Protein AF-A0A8J3IPJ1-F1 (afdb_monomer_lite)

Radius of gyration: 24.59 Å; chains: 1; bounding box: 54×52×78 Å

Sequence (321 aa):
MSQHTNLPPDDLSFGEPDEVTASQSETYLASPYPVWLLTPFGRIIAANLLAQWFWEVRELSDLFGFTAFDIFSKNRSRIPKEKNNEFFRKKIPVFKRLSPDNKRLSTLFLEYVENDPILRKIYDEAKYIPDETWESKRVWKYPLLIKPPVGTKSDELLKLQVTVYRLTPNNEFLGVYKPDPSSLITRSLMAQKYQQAMTIADMIEYVQYERREDRGGEGIVQKEGGIQLTEPEATRKVYAALENRTYSWRTLPSISRESEIAPEEVSTIIDNLGERGLIVEANRRNRETKEMVTVYKTKERYEKEEPKLNRFLSALANVIK

Organism: NCBI:txid2778369

Foldseek 3Di:
DDDDPPDDPDDPPDDPDDAQAPVNLVVLQPDLAWKFKFALLQFTFKTFPNVCQQLVPPDRLVSGPAGVLVSCLVQVVFFPCVVFVVVLLVVLLVCVQNCVVPVPNCPSNVVVQCVDPVSVVSNVPRDHQDPVNLVSDFKDWDWTWTQGGPPDPDRGTFIWIWMWGQHPPRRMIMIHTHGDPPDPPNVVVSNVVSVVLVVCCVVPPRMDGNPDPDDDDDDDDDDDDDDDDDLVRLLVLLQVQLVPPVDLWAALVSSCVRSVHDSVSSVVSQVVCVVVVQKKWFFDQDPVVRDTGIIIHTPVSCVVPPDPVVVVVCVVVVRID

Secondary structure (DSSP, 8-state):
------PPS-------PPPPBHHHHHHHHTSSS-EEEE-TTSBEEEEEHHHHHHTT-SSGGGGTTSBHHHHHHHTGGGS-GGG-HHHHHHHHHHHHHHSTT-TTS-HHHHHHHHTSHHHHHHHHH-----HHHHHH--EEEEEEEEPPPTT-S--SPEEEEEEEEE-BTT--EEEEEEEPTT-HHHHHHHHHHHHHHHHHHTTS-SEEE----------PPP-SSS----HHHHHHHHHHHHH-TT-SSB-HHHHHHHHT--HHHHHHHHHHHHHTT-EEEEEEE-TTT--EEEEEEEHHHHHHHS-HHHHHHHHHTT-B-

pLDDT: mean 77.78, std 18.56, range [27.72, 98.0]

Structure (mmCIF, N/CA/C/O backbone):
data_AF-A0A8J3IPJ1-F1
#
_entry.id   AF-A0A8J3IPJ1-F1
#
loop_
_atom_site.group_PDB
_atom_site.id
_atom_site.type_symbol
_atom_site.label_atom_id
_atom_site.label_alt_id
_atom_site.label_comp_id
_atom_site.label_asym_id
_atom_site.label_entity_id
_atom_site.label_seq_id
_atom_site.pdbx_PDB_ins_code
_atom_site.Cartn_x
_atom_site.Cartn_y
_atom_site.Cartn_z
_atom_site.occupancy
_atom_site.B_iso_or_equiv
_atom_site.auth_seq_id
_atom_site.auth_comp_id
_atom_site.auth_asym_id
_atom_site.auth_atom_id
_atom_site.pdbx_PDB_model_num
ATOM 1 N N . MET A 1 1 ? -17.403 16.424 -39.448 1.00 34.84 1 MET A N 1
ATOM 2 C CA . MET A 1 1 ? -15.960 16.742 -39.398 1.00 34.84 1 MET A CA 1
ATOM 3 C C . MET A 1 1 ? -15.495 16.529 -37.969 1.00 34.84 1 MET A C 1
ATOM 5 O O . MET A 1 1 ? -15.660 17.412 -37.141 1.00 34.84 1 MET A O 1
ATOM 9 N N . SER A 1 2 ? -15.031 15.319 -37.663 1.00 30.53 2 SER A N 1
ATOM 10 C CA . SER A 1 2 ? -14.594 14.928 -36.321 1.00 30.53 2 SER A CA 1
ATOM 11 C C . SER A 1 2 ? -13.086 15.112 -36.237 1.00 30.53 2 SER A C 1
ATOM 13 O O . SER A 1 2 ? -12.341 14.423 -36.931 1.00 30.53 2 SER A O 1
ATOM 15 N N . GLN A 1 3 ? -12.635 16.077 -35.438 1.00 27.95 3 GLN A N 1
ATOM 16 C CA . GLN A 1 3 ? -11.215 16.263 -35.169 1.00 27.95 3 GLN A CA 1
ATOM 17 C C . GLN A 1 3 ? -10.765 15.202 -34.163 1.00 27.95 3 GLN A C 1
ATOM 19 O O . GLN A 1 3 ? -11.070 15.271 -32.976 1.00 27.95 3 GLN A O 1
ATOM 24 N N . HIS A 1 4 ? -10.058 14.193 -34.670 1.00 28.78 4 HIS A N 1
ATOM 25 C CA . HIS A 1 4 ? -9.250 13.293 -33.863 1.00 28.78 4 HIS A CA 1
ATOM 26 C C . HIS A 1 4 ? -8.073 14.085 -33.287 1.00 28.78 4 HIS A C 1
ATOM 28 O O . HIS A 1 4 ? -7.136 14.432 -34.004 1.00 28.78 4 HIS A O 1
ATOM 34 N N . THR A 1 5 ? -8.105 14.377 -31.989 1.00 29.73 5 THR A N 1
ATOM 35 C CA . THR A 1 5 ? -6.913 14.805 -31.255 1.00 29.73 5 THR A CA 1
ATOM 36 C C . THR A 1 5 ? -5.987 13.603 -31.092 1.00 29.73 5 THR A C 1
ATOM 38 O O . THR A 1 5 ? -6.143 12.799 -30.172 1.00 29.73 5 THR A O 1
ATOM 41 N N . ASN A 1 6 ? -5.036 13.476 -32.018 1.00 31.17 6 ASN A N 1
ATOM 42 C CA . ASN A 1 6 ? -3.831 12.674 -31.845 1.00 31.17 6 ASN A CA 1
ATOM 43 C C . ASN A 1 6 ? -3.001 13.306 -30.721 1.00 31.17 6 ASN A C 1
ATOM 45 O O . ASN A 1 6 ? -2.259 14.257 -30.952 1.00 31.17 6 ASN A O 1
ATOM 49 N N . LEU A 1 7 ? -3.159 12.806 -29.497 1.00 30.34 7 LEU A N 1
ATOM 50 C CA . LEU A 1 7 ? -2.178 13.044 -28.445 1.00 30.34 7 LEU A CA 1
ATOM 51 C C . LEU A 1 7 ? -0.956 12.160 -28.743 1.00 30.34 7 LEU A C 1
ATOM 53 O O . LEU A 1 7 ? -1.139 10.953 -28.938 1.00 30.34 7 LEU A O 1
ATOM 57 N N . PRO A 1 8 ? 0.262 12.720 -28.810 1.00 33.34 8 PRO A N 1
ATOM 58 C CA . PRO A 1 8 ? 1.463 11.917 -28.987 1.00 33.34 8 PRO A CA 1
ATOM 59 C C . PRO A 1 8 ? 1.666 11.000 -27.764 1.00 33.34 8 PRO A C 1
ATOM 61 O O . PRO A 1 8 ? 1.351 11.401 -26.638 1.00 33.34 8 PRO A O 1
ATOM 64 N N . PRO A 1 9 ? 2.161 9.762 -27.950 1.00 46.03 9 PRO A N 1
ATOM 65 C CA . PRO A 1 9 ? 2.805 9.043 -26.864 1.00 46.03 9 PRO A CA 1
ATOM 66 C C . PRO A 1 9 ? 4.136 9.745 -26.568 1.00 46.03 9 PRO A C 1
ATOM 68 O O . PRO A 1 9 ? 4.703 10.376 -27.451 1.00 46.03 9 PRO A O 1
ATOM 71 N N . ASP A 1 10 ? 4.636 9.589 -25.351 1.00 50.62 10 ASP A N 1
ATOM 72 C CA . ASP A 1 10 ? 5.948 10.078 -24.915 1.00 50.62 10 ASP A CA 1
ATOM 73 C C . ASP A 1 10 ? 5.980 11.557 -24.511 1.00 50.62 10 ASP A C 1
ATOM 75 O O . ASP A 1 10 ? 6.384 12.435 -25.260 1.00 50.62 10 ASP A O 1
ATOM 79 N N . ASP A 1 11 ? 5.639 11.801 -23.244 1.00 39.25 11 ASP A N 1
ATOM 80 C CA . ASP A 1 11 ? 6.579 12.532 -22.396 1.00 39.25 11 ASP A CA 1
ATOM 81 C C . ASP A 1 11 ? 6.385 12.123 -20.928 1.00 39.25 11 ASP A C 1
ATOM 83 O O . ASP A 1 11 ? 5.519 12.605 -20.196 1.00 39.25 11 ASP A O 1
ATOM 87 N N . LEU A 1 12 ? 7.155 11.128 -20.496 1.00 40.06 12 LEU A N 1
ATOM 88 C CA . LEU A 1 12 ? 7.278 10.753 -19.092 1.00 40.06 12 LEU A CA 1
ATOM 89 C C . LEU A 1 12 ? 8.284 11.703 -18.431 1.00 40.06 12 LEU A C 1
ATOM 91 O O . LEU A 1 12 ? 9.286 11.215 -17.945 1.00 40.06 12 LEU A O 1
ATOM 95 N N . SER A 1 13 ? 8.050 13.021 -18.430 1.00 35.41 13 SER A N 1
ATOM 96 C CA . SER A 1 13 ? 9.024 14.032 -17.975 1.00 35.41 13 SER A CA 1
ATOM 97 C C . SER A 1 13 ? 9.821 13.568 -16.742 1.00 35.41 13 SER A C 1
ATOM 99 O O . SER A 1 13 ? 9.269 13.405 -15.643 1.00 35.41 13 SER A O 1
ATOM 101 N N . PHE A 1 14 ? 11.105 13.292 -16.968 1.00 44.12 14 PHE A N 1
ATOM 102 C CA . PHE A 1 14 ? 12.013 12.606 -16.057 1.00 44.12 14 PHE A CA 1
ATOM 103 C C . PHE A 1 14 ? 12.856 13.642 -15.309 1.00 44.12 14 PHE A C 1
ATOM 105 O O . PHE A 1 14 ? 13.784 14.214 -15.870 1.00 44.12 14 PHE A O 1
ATOM 112 N N . GLY A 1 15 ? 12.534 13.895 -14.042 1.00 37.28 15 GLY A N 1
ATOM 113 C CA . GLY A 1 15 ? 13.535 14.404 -13.103 1.00 37.28 15 GLY A CA 1
ATOM 114 C C . GLY A 1 15 ? 14.249 13.205 -12.495 1.00 37.28 15 GLY A C 1
ATOM 115 O O . GLY A 1 15 ? 13.556 12.256 -12.119 1.00 37.28 15 GLY A O 1
ATOM 116 N N . GLU A 1 16 ? 15.582 13.227 -12.417 1.00 41.16 16 GLU A N 1
ATOM 117 C CA . GLU A 1 16 ? 16.335 12.265 -11.605 1.00 41.16 16 GLU A CA 1
ATOM 118 C C . GLU A 1 16 ? 15.802 12.351 -10.169 1.00 41.16 16 GLU A C 1
ATOM 120 O O . GLU A 1 16 ? 15.888 13.408 -9.542 1.00 41.16 16 GLU A O 1
ATOM 125 N N . PRO A 1 17 ? 15.127 11.309 -9.668 1.00 51.16 17 PRO A N 1
ATOM 126 C CA . PRO A 1 17 ? 14.617 11.326 -8.315 1.00 51.16 17 PRO A CA 1
ATOM 127 C C . PRO A 1 17 ? 15.733 10.922 -7.355 1.00 51.16 17 PRO A C 1
ATOM 129 O O . PRO A 1 17 ? 16.488 9.997 -7.652 1.00 51.16 17 PRO A O 1
ATOM 132 N N . ASP A 1 18 ? 15.771 11.567 -6.190 1.00 56.91 18 ASP A N 1
ATOM 133 C CA . ASP A 1 18 ? 16.583 11.128 -5.056 1.00 56.91 18 ASP A CA 1
ATOM 134 C C . ASP A 1 18 ? 16.404 9.614 -4.852 1.00 56.91 18 ASP A C 1
ATOM 136 O O . ASP A 1 18 ? 15.270 9.115 -4.794 1.00 56.91 18 ASP A O 1
ATOM 140 N N . GLU A 1 19 ? 17.511 8.873 -4.790 1.00 67.06 19 GLU A N 1
ATOM 141 C CA . GLU A 1 19 ? 17.478 7.448 -4.478 1.00 67.06 19 GLU A CA 1
ATOM 142 C C . GLU A 1 19 ? 16.810 7.259 -3.115 1.00 67.06 19 GLU A C 1
ATOM 144 O O . GLU A 1 19 ? 17.296 7.765 -2.105 1.00 67.06 19 GLU A O 1
ATOM 149 N N . VAL A 1 20 ? 15.675 6.550 -3.090 1.00 70.38 20 VAL A N 1
ATOM 150 C CA . VAL A 1 20 ? 14.994 6.229 -1.835 1.00 70.38 20 VAL A CA 1
ATOM 151 C C . VAL A 1 20 ? 15.562 4.927 -1.282 1.00 70.38 20 VAL A C 1
ATOM 153 O O . VAL A 1 20 ? 15.423 3.869 -1.899 1.00 70.38 20 VAL A O 1
ATOM 156 N N . THR A 1 21 ? 16.195 5.010 -0.118 1.00 74.69 21 THR A N 1
ATOM 157 C CA . THR A 1 21 ? 16.771 3.871 0.604 1.00 74.69 21 THR A CA 1
ATOM 158 C C . THR A 1 21 ? 15.727 3.166 1.476 1.00 74.69 21 THR A C 1
ATOM 160 O O . THR A 1 21 ? 14.640 3.689 1.744 1.00 74.69 21 THR A O 1
ATOM 163 N N . ALA A 1 22 ? 16.075 1.983 1.990 1.00 66.06 22 ALA A N 1
ATOM 164 C CA . ALA A 1 22 ? 15.253 1.269 2.968 1.00 66.06 22 ALA A CA 1
ATOM 165 C C . ALA A 1 22 ? 14.940 2.118 4.220 1.00 66.06 22 ALA A C 1
ATOM 167 O O . ALA A 1 22 ? 13.789 2.162 4.649 1.00 66.06 22 ALA A O 1
ATOM 168 N N . SER A 1 23 ? 15.903 2.880 4.753 1.00 67.31 23 SER A N 1
ATOM 169 C CA . SER A 1 23 ? 15.671 3.744 5.925 1.00 67.31 23 SER A CA 1
ATOM 170 C C . SER A 1 23 ? 14.715 4.906 5.634 1.00 67.31 23 SER A C 1
ATOM 172 O O . SER A 1 23 ? 13.910 5.299 6.478 1.00 67.31 23 SER A O 1
ATOM 174 N N . GLN A 1 24 ? 14.730 5.439 4.411 1.00 75.69 24 GLN A N 1
ATOM 175 C CA . GLN A 1 24 ? 13.750 6.444 3.999 1.00 75.69 24 GLN A CA 1
ATOM 176 C C . GLN A 1 24 ? 12.352 5.835 3.826 1.00 75.69 24 GLN A C 1
ATOM 178 O O . GLN A 1 24 ? 11.358 6.524 4.062 1.00 75.69 24 GLN A O 1
ATOM 183 N N . SER A 1 25 ? 12.248 4.548 3.475 1.00 80.12 25 SER A N 1
ATOM 184 C CA . SER A 1 25 ? 10.959 3.858 3.351 1.00 80.12 25 SER A CA 1
ATOM 185 C C . SER A 1 25 ? 10.180 3.814 4.672 1.00 80.12 25 SER A C 1
ATOM 187 O O . SER A 1 25 ? 8.973 4.056 4.662 1.00 80.12 25 SER A O 1
ATOM 189 N N . GLU A 1 26 ? 10.861 3.647 5.811 1.00 78.75 26 GLU A N 1
ATOM 190 C CA . GLU A 1 26 ? 10.249 3.695 7.149 1.00 78.75 26 GLU A CA 1
ATOM 191 C C . GLU A 1 26 ? 9.638 5.071 7.442 1.00 78.75 26 GLU A C 1
ATOM 193 O O . GLU A 1 26 ? 8.509 5.181 7.923 1.00 78.75 26 GLU A O 1
ATOM 198 N N . THR A 1 27 ? 10.346 6.137 7.056 1.00 83.75 27 THR A N 1
ATOM 199 C CA . THR A 1 27 ? 9.854 7.518 7.194 1.00 83.75 27 THR A CA 1
ATOM 200 C C . THR A 1 27 ? 8.580 7.736 6.371 1.00 83.75 27 THR A C 1
ATOM 202 O O . THR A 1 27 ? 7.617 8.356 6.831 1.00 83.75 27 THR A O 1
ATOM 205 N N . TYR A 1 28 ? 8.532 7.194 5.151 1.00 87.31 28 TYR A N 1
ATOM 206 C CA . TYR A 1 28 ? 7.322 7.243 4.334 1.00 87.31 28 TYR A CA 1
ATOM 207 C C . TYR A 1 28 ? 6.193 6.397 4.928 1.00 87.31 28 TYR A C 1
ATOM 209 O O . TYR A 1 28 ? 5.053 6.855 4.940 1.00 87.31 28 TYR A O 1
ATOM 217 N N . LEU A 1 29 ? 6.473 5.203 5.451 1.00 85.94 29 LEU A N 1
ATOM 218 C CA . LEU A 1 29 ? 5.460 4.352 6.081 1.00 85.94 29 LEU A CA 1
ATOM 219 C C . LEU A 1 29 ? 4.796 5.050 7.282 1.00 85.94 29 LEU A C 1
ATOM 221 O O . LEU A 1 29 ? 3.578 4.964 7.438 1.00 85.94 29 LEU A O 1
ATOM 225 N N . ALA A 1 30 ? 5.550 5.841 8.047 1.00 87.00 30 ALA A N 1
ATOM 226 C CA . ALA A 1 30 ? 5.033 6.654 9.152 1.00 87.00 30 ALA A CA 1
ATOM 227 C C . ALA A 1 30 ? 4.253 7.918 8.717 1.00 87.00 30 ALA A C 1
ATOM 229 O O . ALA A 1 30 ? 3.757 8.668 9.556 1.00 87.00 30 ALA A O 1
ATOM 230 N N . SER A 1 31 ? 4.128 8.191 7.416 1.00 90.50 31 SER A N 1
ATOM 231 C CA . SER A 1 31 ? 3.497 9.418 6.918 1.00 90.50 31 SER A CA 1
ATOM 232 C C . SER A 1 31 ? 1.967 9.446 7.094 1.00 90.50 31 SER A C 1
ATOM 234 O O . SER A 1 31 ? 1.321 8.394 7.118 1.00 90.50 31 SER A O 1
ATOM 236 N N . PRO A 1 32 ? 1.341 10.645 7.121 1.00 93.38 32 PRO A N 1
ATOM 237 C CA . PRO A 1 32 ? -0.101 10.822 7.327 1.00 93.38 32 PRO A CA 1
ATOM 238 C C . PRO A 1 32 ? -0.936 10.609 6.052 1.00 93.38 32 PRO A C 1
ATOM 240 O O . PRO A 1 32 ? -1.862 11.363 5.746 1.00 93.38 32 PRO A O 1
ATOM 243 N N . TYR A 1 33 ? -0.581 9.599 5.265 1.00 95.50 33 TYR A N 1
ATOM 244 C CA . TYR A 1 33 ? -1.298 9.166 4.069 1.00 95.50 33 TYR A CA 1
ATOM 245 C C . TYR A 1 33 ? -1.040 7.674 3.821 1.00 95.50 33 TYR A C 1
ATOM 247 O O . TYR A 1 33 ? -0.083 7.132 4.372 1.00 95.50 33 TYR A O 1
ATOM 255 N N . PRO A 1 34 ? -1.861 6.990 3.006 1.00 97.75 34 PRO A N 1
ATOM 256 C CA . PRO A 1 34 ? -1.669 5.576 2.718 1.00 97.75 34 PRO A CA 1
ATOM 257 C C . PRO A 1 34 ? -0.304 5.316 2.083 1.00 97.75 34 PRO A C 1
ATOM 259 O O . PRO A 1 34 ? 0.049 5.929 1.067 1.00 97.75 34 PRO A O 1
ATOM 262 N N . VAL A 1 35 ? 0.445 4.391 2.676 1.00 96.69 35 VAL A N 1
ATOM 263 C CA . VAL A 1 35 ? 1.734 3.924 2.161 1.00 96.69 35 VAL A CA 1
ATOM 264 C C . VAL A 1 35 ? 1.825 2.414 2.326 1.00 96.69 35 VAL A C 1
ATOM 266 O O . VAL A 1 35 ? 1.368 1.862 3.328 1.00 96.69 35 VAL A O 1
ATOM 269 N N . TRP A 1 36 ? 2.421 1.755 1.336 1.00 96.81 36 TRP A N 1
ATOM 270 C CA . TRP A 1 36 ? 2.810 0.353 1.425 1.00 96.81 36 TRP A CA 1
ATOM 271 C C . TRP A 1 36 ? 4.219 0.119 0.876 1.00 96.81 36 TRP A C 1
ATOM 273 O O . TRP A 1 36 ? 4.724 0.897 0.060 1.00 96.81 36 TRP A O 1
ATOM 283 N N . LEU A 1 37 ? 4.826 -0.980 1.305 1.00 93.56 37 LEU A N 1
ATOM 284 C CA . LEU A 1 37 ? 6.075 -1.523 0.793 1.00 93.56 37 LEU A CA 1
ATOM 285 C C . LEU A 1 37 ? 5.788 -2.865 0.123 1.00 93.56 37 LEU A C 1
ATOM 287 O O . LEU A 1 37 ? 5.026 -3.679 0.649 1.00 93.56 37 LEU A O 1
ATOM 291 N N . LEU A 1 38 ? 6.389 -3.083 -1.042 1.00 92.06 38 LEU A N 1
ATOM 292 C CA . LEU A 1 38 ? 6.208 -4.268 -1.862 1.00 92.06 38 LEU A CA 1
ATOM 293 C C . LEU A 1 38 ? 7.547 -4.959 -2.136 1.00 92.06 38 LEU A C 1
ATOM 295 O O . LEU A 1 38 ? 8.556 -4.291 -2.350 1.00 92.06 38 LEU A O 1
ATOM 299 N N . THR A 1 39 ? 7.532 -6.283 -2.266 1.00 88.81 39 THR A N 1
ATOM 300 C CA . THR A 1 39 ? 8.659 -7.046 -2.828 1.00 88.81 39 THR A CA 1
ATOM 301 C C . THR A 1 39 ? 8.930 -6.663 -4.291 1.00 88.81 39 THR A C 1
ATOM 303 O O . THR A 1 39 ? 8.053 -6.086 -4.945 1.00 88.81 39 THR A O 1
ATOM 306 N N . PRO A 1 40 ? 10.069 -7.086 -4.877 1.00 86.00 40 PRO A N 1
ATOM 307 C CA . PRO A 1 40 ? 10.320 -6.960 -6.319 1.00 86.00 40 PRO A CA 1
ATOM 308 C C . PRO A 1 40 ? 9.245 -7.607 -7.207 1.00 86.00 40 PRO A C 1
ATOM 310 O O . PRO A 1 40 ? 9.094 -7.258 -8.373 1.00 86.00 40 PRO A O 1
ATOM 313 N N . PHE A 1 41 ? 8.458 -8.529 -6.647 1.00 85.44 41 PHE A N 1
ATOM 314 C CA . PHE A 1 41 ? 7.346 -9.199 -7.320 1.00 85.44 41 PHE A CA 1
ATOM 315 C C . PHE A 1 41 ? 5.992 -8.521 -7.059 1.00 85.44 41 PHE A C 1
ATOM 317 O O . PHE A 1 41 ? 4.950 -9.064 -7.410 1.00 85.44 41 PHE A O 1
ATOM 324 N N . GLY A 1 42 ? 5.967 -7.355 -6.410 1.00 87.50 42 GLY A N 1
ATOM 325 C CA . GLY A 1 42 ? 4.749 -6.583 -6.166 1.00 87.50 42 GLY A CA 1
ATOM 326 C C . GLY A 1 42 ? 3.838 -7.126 -5.059 1.00 87.50 42 GLY A C 1
ATOM 327 O O . GLY A 1 42 ? 2.673 -6.723 -5.002 1.00 87.50 42 GLY A O 1
ATOM 328 N N . ARG A 1 43 ? 4.334 -8.025 -4.194 1.00 89.81 43 ARG A N 1
ATOM 329 C CA . ARG A 1 43 ? 3.615 -8.487 -2.987 1.00 89.81 43 ARG A CA 1
ATOM 330 C C . ARG A 1 43 ? 3.773 -7.492 -1.853 1.00 89.81 43 ARG A C 1
ATOM 332 O O . ARG A 1 43 ? 4.886 -7.031 -1.649 1.00 89.81 43 ARG A O 1
ATOM 339 N N . ILE A 1 44 ? 2.703 -7.196 -1.126 1.00 91.50 44 ILE A N 1
ATOM 340 C CA . ILE A 1 44 ? 2.719 -6.242 -0.015 1.00 91.50 44 ILE A CA 1
ATOM 341 C C . ILE A 1 44 ? 3.371 -6.893 1.208 1.00 91.50 44 ILE A C 1
ATOM 343 O O . ILE A 1 44 ? 2.905 -7.930 1.669 1.00 91.50 44 ILE A O 1
ATOM 347 N N . ILE A 1 45 ? 4.428 -6.262 1.722 1.00 91.06 45 ILE A N 1
ATOM 348 C CA . ILE A 1 45 ? 5.209 -6.723 2.884 1.00 91.06 45 ILE A CA 1
ATOM 349 C C . ILE A 1 45 ? 5.209 -5.732 4.042 1.00 91.06 45 ILE A C 1
ATOM 351 O O . ILE A 1 45 ? 5.624 -6.082 5.137 1.00 91.06 45 ILE A O 1
ATOM 355 N N . ALA A 1 46 ? 4.764 -4.498 3.819 1.00 90.88 46 ALA A N 1
ATOM 356 C CA . ALA A 1 46 ? 4.494 -3.554 4.892 1.00 90.88 46 ALA A CA 1
ATOM 357 C C . ALA A 1 46 ? 3.421 -2.560 4.462 1.00 90.88 46 ALA A C 1
ATOM 359 O O . ALA A 1 46 ? 3.283 -2.260 3.273 1.00 90.88 46 ALA A O 1
ATOM 360 N N . ALA A 1 47 ? 2.666 -2.034 5.417 1.00 94.88 47 ALA A N 1
ATOM 361 C CA . ALA A 1 47 ? 1.666 -1.004 5.171 1.00 94.88 47 ALA A CA 1
ATOM 362 C C . ALA A 1 47 ? 1.326 -0.254 6.461 1.00 94.88 47 ALA A C 1
ATOM 364 O O . ALA A 1 47 ? 1.517 -0.774 7.561 1.00 94.88 47 ALA A O 1
ATOM 365 N N . ASN A 1 48 ? 0.800 0.963 6.325 1.00 93.25 48 ASN A N 1
ATOM 366 C CA . ASN A 1 48 ? 0.297 1.731 7.462 1.00 93.25 48 ASN A CA 1
ATOM 367 C C . ASN A 1 48 ? -1.226 1.643 7.613 1.00 93.25 48 ASN A C 1
ATOM 369 O O . ASN A 1 48 ? -1.939 1.319 6.661 1.00 93.25 48 ASN A O 1
ATOM 373 N N . LEU A 1 49 ? -1.753 1.979 8.794 1.00 90.38 49 LEU A N 1
ATOM 374 C CA . LEU A 1 49 ? -3.196 1.913 9.087 1.00 90.38 49 LEU A CA 1
ATOM 375 C C . LEU A 1 49 ? -4.061 2.713 8.096 1.00 90.38 49 LEU A C 1
ATOM 377 O O . LEU A 1 49 ? -5.232 2.396 7.873 1.00 90.38 49 LEU A O 1
ATOM 381 N N . LEU A 1 50 ? -3.501 3.731 7.440 1.00 95.06 50 LEU A N 1
ATOM 382 C CA . LEU A 1 50 ? -4.220 4.487 6.415 1.00 95.06 50 LEU A CA 1
ATOM 383 C C . LEU A 1 50 ? -4.364 3.694 5.121 1.00 95.06 50 LEU A C 1
ATOM 385 O O . LEU A 1 50 ? -5.382 3.846 4.453 1.00 95.06 50 LEU A O 1
ATOM 389 N N . ALA A 1 51 ? -3.407 2.832 4.776 1.00 95.94 51 ALA A N 1
ATOM 390 C CA . ALA A 1 51 ? -3.551 1.877 3.684 1.00 95.94 51 ALA A CA 1
ATOM 391 C C . ALA A 1 51 ? -4.654 0.851 3.964 1.00 95.94 51 ALA A C 1
ATOM 393 O O . ALA A 1 51 ? -5.413 0.546 3.044 1.00 95.94 51 ALA A O 1
ATOM 394 N N . GLN A 1 52 ? -4.812 0.401 5.216 1.00 93.19 52 GLN A N 1
ATOM 395 C CA . GLN A 1 52 ? -5.922 -0.476 5.605 1.00 93.19 52 GLN A CA 1
ATOM 396 C C . GLN A 1 52 ? -7.275 0.179 5.306 1.00 93.19 52 GLN A C 1
ATOM 398 O O . GLN A 1 52 ? -8.094 -0.366 4.565 1.00 93.19 52 GLN A O 1
ATOM 403 N N . TRP A 1 53 ? -7.480 1.390 5.832 1.00 93.81 53 TRP A N 1
ATOM 404 C CA . TRP A 1 53 ? -8.694 2.165 5.582 1.00 93.81 53 TRP A CA 1
ATOM 405 C C . TRP A 1 53 ? -8.898 2.441 4.089 1.00 93.81 53 TRP A C 1
ATOM 407 O O . TRP A 1 53 ? -9.987 2.240 3.553 1.00 93.81 53 TRP A O 1
ATOM 417 N N . PHE A 1 54 ? -7.850 2.903 3.408 1.00 96.25 54 PHE A N 1
ATOM 418 C CA . PHE A 1 54 ? -7.929 3.344 2.022 1.00 96.25 54 PHE A CA 1
ATOM 419 C C . PHE A 1 54 ? -8.313 2.211 1.067 1.00 96.25 54 PHE A C 1
ATOM 421 O O . PHE A 1 54 ? -9.103 2.438 0.146 1.00 96.25 54 PHE A O 1
ATOM 428 N N . TRP A 1 55 ? -7.812 0.999 1.311 1.00 95.56 55 TRP A N 1
ATOM 429 C CA . TRP A 1 55 ? -8.066 -0.186 0.489 1.00 95.56 55 TRP A CA 1
ATOM 430 C C . TRP A 1 55 ? -9.191 -1.091 0.996 1.00 95.56 55 TRP A C 1
ATOM 432 O O . TRP A 1 55 ? -9.398 -2.155 0.414 1.00 95.56 55 TRP A O 1
ATOM 442 N N . GLU A 1 56 ? -9.930 -0.657 2.023 1.00 92.94 56 GLU A N 1
ATOM 443 C CA . GLU A 1 56 ? -11.085 -1.373 2.590 1.00 92.94 56 GLU A CA 1
ATOM 444 C C . GLU A 1 56 ? -10.796 -2.823 2.972 1.00 92.94 56 GLU A C 1
ATOM 446 O O . GLU A 1 56 ? -11.624 -3.721 2.806 1.00 92.94 56 GLU A O 1
ATOM 451 N N . VAL A 1 57 ? -9.606 -3.053 3.512 1.00 90.38 57 VAL A N 1
ATOM 452 C CA . VAL A 1 57 ? -9.287 -4.329 4.144 1.00 90.38 57 VAL A CA 1
ATOM 453 C C . VAL A 1 57 ? -9.717 -4.306 5.607 1.00 90.38 57 VAL A C 1
ATOM 455 O O . VAL A 1 57 ? -9.722 -3.255 6.255 1.00 90.38 57 VAL A O 1
ATOM 458 N N . ARG A 1 58 ? -10.121 -5.467 6.127 1.00 85.12 58 ARG A N 1
ATOM 459 C CA . ARG A 1 58 ? -10.632 -5.576 7.495 1.00 85.12 58 ARG A CA 1
ATOM 460 C C . ARG A 1 58 ? -9.502 -5.355 8.495 1.00 85.12 58 ARG A C 1
ATOM 462 O O . ARG A 1 58 ? -9.679 -4.568 9.420 1.00 85.12 58 ARG A O 1
ATOM 469 N N . GLU A 1 59 ? -8.355 -5.988 8.274 1.00 85.38 59 GLU A N 1
ATOM 470 C CA . GLU A 1 59 ? -7.143 -5.856 9.088 1.00 85.38 59 GLU A CA 1
ATOM 471 C C . GLU A 1 59 ? -5.921 -5.587 8.192 1.00 85.38 59 GLU A C 1
ATOM 473 O O . GLU A 1 59 ? -5.937 -5.891 6.999 1.00 85.38 59 GLU A O 1
ATOM 478 N N . LEU A 1 60 ? -4.853 -4.990 8.739 1.00 83.62 60 LEU A N 1
ATOM 479 C CA . LEU A 1 60 ? -3.615 -4.742 7.980 1.00 83.62 60 LEU A CA 1
ATOM 480 C C . LEU A 1 60 ? -2.991 -6.038 7.446 1.00 83.62 60 LEU A C 1
ATOM 482 O O . LEU A 1 60 ? -2.513 -6.068 6.314 1.00 83.62 60 LEU A O 1
ATOM 486 N N . SER A 1 61 ? -3.060 -7.110 8.234 1.00 84.06 61 SER A N 1
ATOM 487 C CA . SER A 1 61 ? -2.615 -8.458 7.871 1.00 84.06 61 SER A CA 1
ATOM 488 C C . SER A 1 61 ? -3.277 -8.995 6.600 1.00 84.06 61 SER A C 1
ATOM 490 O O . SER A 1 61 ? -2.639 -9.740 5.862 1.00 84.06 61 SER A O 1
ATOM 492 N N . ASP A 1 62 ? -4.507 -8.570 6.291 1.00 86.31 62 ASP A N 1
ATOM 493 C CA . ASP A 1 62 ? -5.221 -8.978 5.077 1.00 86.31 62 ASP A CA 1
ATOM 494 C C . ASP A 1 62 ? -4.625 -8.369 3.795 1.00 86.31 62 ASP A C 1
ATOM 496 O O . ASP A 1 62 ? -5.003 -8.771 2.691 1.00 86.31 62 ASP A O 1
ATOM 500 N N . LEU A 1 63 ? -3.726 -7.380 3.908 1.00 87.44 63 LEU A N 1
ATOM 501 C CA . LEU A 1 63 ? -2.952 -6.871 2.773 1.00 87.44 63 LEU A CA 1
ATOM 502 C C . LEU A 1 63 ? -1.733 -7.745 2.472 1.00 87.44 63 LEU A C 1
ATOM 504 O O . LEU A 1 63 ? -1.313 -7.796 1.317 1.00 87.44 63 LEU A O 1
ATOM 508 N N . PHE A 1 64 ? -1.156 -8.404 3.477 1.00 88.69 64 PHE A N 1
ATOM 509 C CA . PHE A 1 64 ? 0.108 -9.123 3.330 1.00 88.69 64 PHE A CA 1
ATOM 510 C C . PHE A 1 64 ? -0.054 -10.407 2.516 1.00 88.69 64 PHE A C 1
ATOM 512 O O . PHE A 1 64 ? -1.138 -10.985 2.424 1.00 88.69 64 PHE A O 1
ATOM 519 N N . GLY A 1 65 ? 1.007 -10.802 1.814 1.00 74.50 65 GLY A N 1
ATOM 520 C CA . GLY A 1 65 ? 0.995 -11.923 0.872 1.00 74.50 65 GLY A CA 1
ATOM 521 C C . GLY A 1 65 ? 0.210 -11.671 -0.425 1.00 74.50 65 GLY A C 1
ATOM 522 O O . GLY A 1 65 ? 0.473 -12.334 -1.435 1.00 74.50 65 GLY A O 1
ATOM 523 N N . PHE A 1 66 ? -0.702 -10.690 -0.449 1.00 85.00 66 PHE A N 1
ATOM 524 C CA . PHE A 1 66 ? -1.389 -10.249 -1.660 1.00 85.00 66 PHE A CA 1
ATOM 525 C C . PHE A 1 66 ? -0.526 -9.319 -2.494 1.00 85.00 66 PHE A C 1
ATOM 527 O O . PHE A 1 66 ? 0.370 -8.613 -2.030 1.00 85.00 66 PHE A O 1
ATOM 534 N N . THR A 1 67 ? -0.834 -9.310 -3.779 1.00 88.81 67 THR A N 1
ATOM 535 C CA . THR A 1 67 ? -0.163 -8.462 -4.745 1.00 88.81 67 THR A CA 1
ATOM 536 C C . THR A 1 67 ? -0.910 -7.136 -4.822 1.00 88.81 67 THR A C 1
ATOM 538 O O . THR A 1 67 ? -2.134 -7.093 -4.671 1.00 88.81 67 THR A O 1
ATOM 541 N N . ALA A 1 68 ? -0.212 -6.031 -5.090 1.00 91.25 68 ALA A N 1
ATOM 542 C CA . ALA A 1 68 ? -0.884 -4.737 -5.249 1.00 91.25 68 ALA A CA 1
ATOM 543 C C . ALA A 1 68 ? -1.983 -4.783 -6.337 1.00 91.25 68 ALA A C 1
ATOM 545 O O . ALA A 1 68 ? -3.003 -4.102 -6.227 1.00 91.25 68 ALA A O 1
ATOM 546 N N . PHE A 1 69 ? -1.808 -5.628 -7.359 1.00 91.81 69 PHE A N 1
ATOM 547 C CA . PHE A 1 69 ? -2.785 -5.855 -8.425 1.00 91.81 69 PHE A CA 1
ATOM 548 C C . PHE A 1 69 ? -4.048 -6.579 -7.943 1.00 91.81 69 PHE A C 1
ATOM 550 O O . PHE A 1 69 ? -5.150 -6.207 -8.356 1.00 91.81 69 PHE A O 1
ATOM 557 N N . ASP A 1 70 ? -3.932 -7.538 -7.019 1.00 88.31 70 ASP A N 1
ATOM 558 C CA . ASP A 1 70 ? -5.097 -8.160 -6.374 1.00 88.31 70 ASP A CA 1
ATOM 559 C C . ASP A 1 70 ? -5.915 -7.118 -5.612 1.00 88.31 70 ASP A C 1
ATOM 561 O O . ASP A 1 70 ? -7.142 -7.076 -5.732 1.00 88.31 70 ASP A O 1
ATOM 565 N N . ILE A 1 71 ? -5.241 -6.236 -4.868 1.00 92.06 71 ILE A N 1
ATOM 566 C CA . ILE A 1 71 ? -5.909 -5.178 -4.102 1.00 92.06 71 ILE A CA 1
ATOM 567 C C . ILE A 1 71 ? -6.650 -4.212 -5.030 1.00 92.06 71 ILE A C 1
ATOM 569 O O . ILE A 1 71 ? -7.818 -3.900 -4.778 1.00 92.06 71 ILE A O 1
ATOM 573 N N . PHE A 1 72 ? -6.031 -3.798 -6.142 1.00 92.56 72 PHE A N 1
ATOM 574 C CA . PHE A 1 72 ? -6.702 -2.968 -7.149 1.00 92.56 72 PHE A CA 1
ATOM 575 C C . PHE A 1 72 ? -7.917 -3.674 -7.759 1.00 92.56 72 PHE A C 1
ATOM 577 O O . PHE A 1 72 ? -8.963 -3.054 -7.935 1.00 92.56 72 PHE A O 1
ATOM 584 N N . SER A 1 73 ? -7.803 -4.972 -8.045 1.00 90.62 73 SER A N 1
ATOM 585 C CA . SER A 1 73 ? -8.869 -5.773 -8.664 1.00 90.62 73 SER A CA 1
ATOM 586 C C . SER A 1 73 ? -10.075 -5.957 -7.754 1.00 90.62 73 SER A C 1
ATOM 588 O O . SER A 1 73 ? -11.216 -5.872 -8.219 1.00 90.62 73 SER A O 1
ATOM 590 N N . LYS A 1 74 ? -9.831 -6.189 -6.457 1.00 90.62 74 LYS A N 1
ATOM 591 C CA . LYS A 1 74 ? -10.869 -6.260 -5.418 1.00 90.62 74 LYS A CA 1
ATOM 592 C C . LYS A 1 74 ? -11.581 -4.914 -5.253 1.00 90.62 74 LYS A C 1
ATOM 594 O O . LYS A 1 74 ? -12.791 -4.881 -5.067 1.00 90.62 74 LYS A O 1
ATOM 599 N N . ASN A 1 75 ? -10.852 -3.810 -5.424 1.00 92.56 75 ASN A N 1
ATOM 600 C CA . ASN A 1 75 ? -11.366 -2.444 -5.301 1.00 92.56 75 ASN A CA 1
ATOM 601 C C . ASN A 1 75 ? -11.757 -1.792 -6.644 1.00 92.56 75 ASN A C 1
ATOM 603 O O . ASN A 1 75 ? -11.953 -0.576 -6.713 1.00 92.56 75 ASN A O 1
ATOM 607 N N . ARG A 1 76 ? -11.904 -2.564 -7.731 1.00 92.06 76 ARG A N 1
ATOM 608 C CA . ARG A 1 76 ? -12.104 -2.017 -9.088 1.00 92.06 76 ARG A CA 1
ATOM 609 C C . ARG A 1 76 ? -13.323 -1.100 -9.226 1.00 92.06 76 ARG A C 1
ATOM 611 O O . ARG A 1 76 ? -13.270 -0.116 -9.953 1.00 92.06 76 ARG A O 1
ATOM 618 N N . SER A 1 77 ? -14.402 -1.364 -8.487 1.00 93.19 77 SER A N 1
ATOM 619 C CA . SER A 1 77 ? -15.629 -0.546 -8.501 1.00 93.19 77 SER A CA 1
ATOM 620 C C . SER A 1 77 ? -15.421 0.879 -7.966 1.00 93.19 77 SER A C 1
ATOM 622 O O . SER A 1 77 ? -16.234 1.775 -8.234 1.00 93.19 77 SER A O 1
ATOM 624 N N . ARG A 1 78 ? -14.329 1.100 -7.223 1.00 95.50 78 ARG A N 1
ATOM 625 C CA . ARG A 1 78 ? -13.933 2.401 -6.681 1.00 95.50 78 ARG A CA 1
ATOM 626 C C . ARG A 1 78 ? -13.018 3.186 -7.607 1.00 95.50 78 ARG A C 1
ATOM 628 O O . ARG A 1 78 ? -12.928 4.397 -7.433 1.00 95.50 78 ARG A O 1
ATOM 635 N N . ILE A 1 79 ? -12.378 2.549 -8.586 1.00 95.19 79 ILE A N 1
ATOM 636 C CA . ILE A 1 79 ? -11.419 3.186 -9.496 1.00 95.19 79 ILE A CA 1
ATOM 637 C C . ILE A 1 79 ? -12.098 3.389 -10.863 1.00 95.19 79 ILE A C 1
ATOM 639 O O . ILE A 1 79 ? -12.046 2.496 -11.708 1.00 95.19 79 ILE A O 1
ATOM 643 N N . PRO A 1 80 ? -12.761 4.537 -11.117 1.00 94.19 80 PRO A N 1
ATOM 644 C CA . PRO A 1 80 ? -13.442 4.786 -12.388 1.00 94.19 80 PRO A CA 1
ATOM 645 C C . PRO A 1 80 ? -12.443 4.814 -13.551 1.00 94.19 80 PRO A C 1
ATOM 647 O O . PRO A 1 80 ? -11.595 5.708 -13.626 1.00 94.19 80 PRO A O 1
ATOM 650 N N . LYS A 1 81 ? -12.543 3.845 -14.464 1.00 92.31 81 LYS A N 1
ATOM 651 C CA . LYS A 1 81 ? -11.606 3.646 -15.583 1.00 92.31 81 LYS A CA 1
ATOM 652 C C . LYS A 1 81 ? -11.497 4.857 -16.508 1.00 92.31 81 LYS A C 1
ATOM 654 O O . LYS A 1 81 ? -10.397 5.253 -16.883 1.00 92.31 81 LYS A O 1
ATOM 659 N N . GLU A 1 82 ? -12.617 5.519 -16.774 1.00 91.81 82 GLU A N 1
ATOM 660 C CA . GLU A 1 82 ? -12.726 6.669 -17.674 1.00 91.81 82 GLU A CA 1
ATOM 661 C C . GLU A 1 82 ? -11.966 7.892 -17.150 1.00 91.81 82 GLU A C 1
ATOM 663 O O . GLU A 1 82 ? -11.568 8.758 -17.923 1.00 91.81 82 GLU A O 1
ATOM 668 N N . LYS A 1 83 ? -11.746 7.960 -15.831 1.00 94.12 83 LYS A N 1
ATOM 669 C CA . LYS A 1 83 ? -11.056 9.068 -15.159 1.00 94.12 83 LYS A CA 1
ATOM 670 C C . LYS A 1 83 ? -9.606 8.746 -14.787 1.00 94.12 83 LYS A C 1
ATOM 672 O O . LYS A 1 83 ? -8.913 9.613 -14.271 1.00 94.12 83 LYS A O 1
ATOM 677 N N . ASN A 1 84 ? -9.145 7.518 -15.033 1.00 95.88 84 ASN A N 1
ATOM 678 C CA . ASN A 1 84 ? -7.862 7.000 -14.545 1.00 95.88 84 ASN A CA 1
ATOM 679 C C . ASN A 1 84 ? -6.990 6.404 -15.665 1.00 95.88 84 ASN A C 1
ATOM 681 O O . ASN A 1 84 ? -6.241 5.456 -15.442 1.00 95.88 84 ASN A O 1
ATOM 685 N N . ASN A 1 85 ? -7.056 6.956 -16.881 1.00 93.12 85 ASN A N 1
ATOM 686 C CA . ASN A 1 85 ? -6.290 6.458 -18.032 1.00 93.12 85 ASN A CA 1
ATOM 687 C C . ASN A 1 85 ? -4.776 6.371 -17.741 1.00 93.12 85 ASN A C 1
ATOM 689 O O . ASN A 1 85 ? -4.150 5.352 -18.020 1.00 93.12 85 ASN A O 1
ATOM 693 N N . GLU A 1 86 ? -4.191 7.396 -17.114 1.00 93.25 86 GLU A N 1
ATOM 694 C CA . GLU A 1 86 ? -2.759 7.409 -16.788 1.00 93.25 86 GLU A CA 1
ATOM 695 C C . GLU A 1 86 ? -2.367 6.313 -15.786 1.00 93.25 86 GLU A C 1
ATOM 697 O O . GLU A 1 86 ? -1.350 5.640 -15.971 1.00 93.25 86 GLU A O 1
ATOM 702 N N . PHE A 1 87 ? -3.203 6.082 -14.768 1.00 94.31 87 PHE A N 1
ATOM 703 C CA . PHE A 1 87 ? -3.036 4.979 -13.824 1.00 94.31 87 PHE A CA 1
ATOM 704 C C . PHE A 1 87 ? -2.963 3.636 -14.563 1.00 94.31 87 PHE A C 1
ATOM 706 O O . PHE A 1 87 ? -2.000 2.890 -14.379 1.00 94.31 87 PHE A O 1
ATOM 713 N N . PHE A 1 88 ? -3.922 3.344 -15.449 1.00 94.12 88 PHE A N 1
ATOM 714 C CA . PHE A 1 88 ? -3.948 2.077 -16.188 1.00 94.12 88 PHE A CA 1
ATOM 715 C C . PHE A 1 88 ? -2.790 1.956 -17.184 1.00 94.12 88 PHE A C 1
ATOM 717 O O . PHE A 1 88 ? -2.126 0.919 -17.216 1.00 94.12 88 PHE A O 1
ATOM 724 N N . ARG A 1 89 ? -2.470 3.027 -17.921 1.00 92.69 89 ARG A N 1
ATOM 725 C CA . ARG A 1 89 ? -1.328 3.064 -18.852 1.00 92.69 89 ARG A CA 1
ATOM 726 C C . ARG A 1 89 ? 0.017 2.842 -18.172 1.00 92.69 89 ARG A C 1
ATOM 728 O O . ARG A 1 89 ? 0.922 2.324 -18.813 1.00 92.69 89 ARG A O 1
ATOM 735 N N . LYS A 1 90 ? 0.164 3.205 -16.895 1.00 90.94 90 LYS A N 1
ATOM 736 C CA . LYS A 1 90 ? 1.391 2.943 -16.125 1.00 90.94 90 LYS A CA 1
ATOM 737 C C . LYS A 1 90 ? 1.369 1.588 -15.423 1.00 90.94 90 LYS A C 1
ATOM 739 O O . LYS A 1 90 ? 2.401 0.929 -15.369 1.00 90.94 90 LYS A O 1
ATOM 744 N N . LYS A 1 91 ? 0.221 1.140 -14.909 1.00 90.81 91 LYS A N 1
ATOM 745 C CA . LYS A 1 91 ? 0.117 -0.132 -14.175 1.00 90.81 91 LYS A CA 1
ATOM 746 C C . LYS A 1 91 ? 0.152 -1.361 -15.067 1.00 90.81 91 LYS A C 1
ATOM 748 O O . LYS A 1 91 ? 0.776 -2.344 -14.685 1.00 90.81 91 LYS A O 1
ATOM 753 N N . ILE A 1 92 ? -0.483 -1.318 -16.234 1.00 91.12 92 ILE A N 1
ATOM 754 C CA . ILE A 1 92 ? -0.582 -2.484 -17.116 1.00 91.12 92 ILE A CA 1
ATOM 755 C C . ILE A 1 92 ? 0.790 -2.936 -17.660 1.00 91.12 92 ILE A C 1
ATOM 757 O O . ILE A 1 92 ? 1.078 -4.129 -17.573 1.00 91.12 92 ILE A O 1
ATOM 761 N N . PRO A 1 93 ? 1.687 -2.051 -18.140 1.00 88.81 93 PRO A N 1
ATOM 762 C CA . PRO A 1 93 ? 3.037 -2.463 -18.535 1.00 88.81 93 PRO A CA 1
ATOM 763 C C . PRO A 1 93 ? 3.848 -3.067 -17.380 1.00 88.81 93 PRO A C 1
ATOM 765 O O . PRO A 1 93 ? 4.555 -4.052 -17.573 1.00 88.81 93 PRO A O 1
ATOM 768 N N . VAL A 1 94 ? 3.712 -2.518 -16.165 1.00 88.81 94 VAL A N 1
ATOM 769 C CA . VAL A 1 94 ? 4.362 -3.062 -14.957 1.00 88.81 94 VAL A CA 1
ATOM 770 C C . VAL A 1 94 ? 3.816 -4.454 -14.637 1.00 88.81 94 VAL A C 1
ATOM 772 O O . VAL A 1 94 ? 4.587 -5.374 -14.389 1.00 88.81 94 VAL A O 1
ATOM 775 N N . PHE A 1 95 ? 2.496 -4.635 -14.707 1.00 88.50 95 PHE A N 1
ATOM 776 C CA . PHE A 1 95 ? 1.861 -5.942 -14.554 1.00 88.50 95 PHE A CA 1
ATOM 777 C C . PHE A 1 95 ? 2.398 -6.951 -15.579 1.00 88.50 95 PHE A C 1
ATOM 779 O O . PHE A 1 95 ? 2.839 -8.033 -15.198 1.00 88.50 95 PHE A O 1
ATOM 786 N N . LYS A 1 96 ? 2.451 -6.577 -16.865 1.00 86.00 96 LYS A N 1
ATOM 787 C CA . LYS A 1 96 ? 3.027 -7.413 -17.931 1.00 86.00 96 LYS A CA 1
ATOM 788 C C . LYS A 1 96 ? 4.490 -7.780 -17.680 1.00 86.00 96 LYS A C 1
ATOM 790 O O . LYS A 1 96 ? 4.897 -8.865 -18.071 1.00 86.00 96 LYS A O 1
ATOM 795 N N . ARG A 1 97 ? 5.281 -6.899 -17.058 1.00 84.94 97 ARG A N 1
ATOM 796 C CA . ARG A 1 97 ? 6.693 -7.167 -16.737 1.00 84.94 97 ARG A CA 1
ATOM 797 C C . ARG A 1 97 ? 6.855 -8.161 -15.588 1.00 84.94 97 ARG A C 1
ATOM 799 O O . ARG A 1 97 ? 7.788 -8.954 -15.625 1.00 84.94 97 ARG A O 1
ATOM 806 N N . LEU A 1 98 ? 5.968 -8.104 -14.592 1.00 82.19 98 LEU A N 1
ATOM 807 C CA . LEU A 1 98 ? 6.023 -8.932 -13.380 1.00 82.19 98 LEU A CA 1
ATOM 808 C C . LEU A 1 98 ? 5.286 -10.279 -13.519 1.00 82.19 98 LEU A C 1
ATOM 810 O O . LEU A 1 98 ? 5.582 -11.224 -12.792 1.00 82.19 98 LEU A O 1
ATOM 814 N N . SER A 1 99 ? 4.320 -10.380 -14.436 1.00 72.81 99 SER A N 1
ATOM 815 C CA . SER A 1 99 ? 3.479 -11.570 -14.639 1.00 72.81 99 SER A CA 1
ATOM 816 C C . SER A 1 99 ? 4.200 -12.837 -15.154 1.00 72.81 99 SER A C 1
ATOM 818 O O . SER A 1 99 ? 3.827 -13.918 -14.687 1.00 72.81 99 SER A O 1
ATOM 820 N N . PRO A 1 100 ? 5.199 -12.779 -16.065 1.00 60.84 100 PRO A N 1
ATOM 821 C CA . PRO A 1 100 ? 5.841 -13.974 -16.627 1.00 60.84 100 PRO A CA 1
ATOM 822 C C . PRO A 1 100 ? 6.497 -14.867 -15.569 1.00 60.84 100 PRO A C 1
ATOM 824 O O . PRO A 1 100 ? 6.392 -16.091 -15.636 1.00 60.84 100 PRO A O 1
ATOM 827 N N . ASP A 1 101 ? 7.091 -14.249 -14.549 1.00 57.19 101 ASP A N 1
ATOM 828 C CA . ASP A 1 101 ? 7.848 -14.936 -13.498 1.00 57.19 101 ASP A CA 1
ATOM 829 C C . ASP A 1 101 ? 6.958 -15.431 -12.347 1.00 57.19 101 ASP A C 1
ATOM 831 O O . ASP A 1 101 ? 7.430 -16.031 -11.381 1.00 57.19 101 ASP A O 1
ATOM 835 N N . ASN A 1 102 ? 5.644 -15.195 -12.419 1.00 54.09 102 ASN A N 1
ATOM 836 C CA . ASN A 1 102 ? 4.741 -15.481 -11.317 1.00 54.09 102 ASN A CA 1
ATOM 837 C C . ASN A 1 102 ? 3.329 -15.783 -11.836 1.00 54.09 102 ASN A C 1
ATOM 839 O O . ASN A 1 102 ? 2.423 -14.953 -11.821 1.00 54.09 102 ASN A O 1
ATOM 843 N N . LYS A 1 103 ? 3.111 -17.038 -12.242 1.00 51.94 103 LYS A N 1
ATOM 844 C CA . LYS A 1 103 ? 1.804 -17.554 -12.703 1.00 51.94 103 LYS A CA 1
ATOM 845 C C . LYS A 1 103 ? 0.654 -17.378 -11.690 1.00 51.94 103 LYS A C 1
ATOM 847 O O . LYS A 1 103 ? -0.495 -17.627 -12.036 1.00 51.94 103 LYS A O 1
ATOM 852 N N . ARG A 1 104 ? 0.946 -16.976 -10.445 1.00 52.66 104 ARG A N 1
ATOM 853 C CA . ARG A 1 104 ? -0.030 -16.686 -9.380 1.00 52.66 104 ARG A CA 1
ATOM 854 C C . ARG A 1 104 ? -0.284 -15.189 -9.152 1.00 52.66 104 ARG A C 1
ATOM 856 O O . ARG A 1 104 ? -1.133 -14.874 -8.326 1.00 52.66 104 ARG A O 1
ATOM 863 N N . LEU A 1 105 ? 0.420 -14.274 -9.830 1.00 55.41 105 LEU A N 1
ATOM 864 C CA . LEU A 1 105 ? 0.425 -12.824 -9.551 1.00 55.41 105 LEU A CA 1
ATOM 865 C C . LEU A 1 105 ? -0.854 -12.094 -10.018 1.00 55.41 105 LEU A C 1
ATOM 867 O O . LEU A 1 105 ? -0.762 -11.041 -10.624 1.00 55.41 105 LEU A O 1
ATOM 871 N N . SER A 1 106 ? -2.044 -12.597 -9.681 1.00 62.94 106 SER A N 1
ATOM 872 C CA . SER A 1 106 ? -3.377 -12.011 -9.939 1.00 62.94 106 SER A CA 1
ATOM 873 C C . SER A 1 106 ? -4.023 -12.348 -11.293 1.00 62.94 106 SER A C 1
ATOM 875 O O . SER A 1 106 ? -4.155 -11.511 -12.187 1.00 62.94 106 SER A O 1
ATOM 877 N N . THR A 1 107 ? -4.565 -13.568 -11.416 1.00 71.56 107 THR A N 1
ATOM 878 C CA . THR A 1 107 ? -5.596 -13.868 -12.435 1.00 71.56 107 THR A CA 1
ATOM 879 C C . THR A 1 107 ? -6.720 -12.830 -12.408 1.00 71.56 107 THR A C 1
ATOM 881 O O . THR A 1 107 ? -7.175 -12.398 -13.457 1.00 71.56 107 THR A O 1
ATOM 884 N N . LEU A 1 108 ? -7.075 -12.326 -11.222 1.00 83.56 108 LEU A N 1
ATOM 885 C CA . LEU A 1 108 ? -8.128 -11.325 -11.038 1.00 83.56 108 LEU A CA 1
ATOM 886 C C . LEU A 1 108 ? -7.859 -9.983 -11.739 1.00 83.56 108 LEU A C 1
ATOM 888 O O . LEU A 1 108 ? -8.805 -9.364 -12.227 1.00 83.56 108 LEU A O 1
ATOM 892 N N . PHE A 1 109 ? -6.607 -9.506 -11.783 1.00 88.69 109 PHE A N 1
ATOM 893 C CA . PHE A 1 109 ? -6.300 -8.232 -12.448 1.00 88.69 109 PHE A CA 1
ATOM 894 C C . PHE A 1 109 ? -6.272 -8.393 -13.957 1.00 88.69 109 PHE A C 1
ATOM 896 O O . PHE A 1 109 ? -6.802 -7.539 -14.664 1.00 88.69 109 PHE A O 1
ATOM 903 N N . LEU A 1 110 ? -5.706 -9.499 -14.446 1.00 88.81 110 LEU A N 1
ATOM 904 C CA . LEU A 1 110 ? -5.743 -9.813 -15.869 1.00 88.81 110 LEU A CA 1
ATOM 905 C C . LEU A 1 110 ? -7.186 -9.982 -16.350 1.00 88.81 110 LEU A C 1
ATOM 907 O O . LEU A 1 110 ? -7.579 -9.307 -17.293 1.00 88.81 110 LEU A O 1
ATOM 911 N N . GLU A 1 111 ? -7.999 -10.773 -15.647 1.00 89.00 111 GLU A N 1
ATOM 912 C CA . GLU A 1 111 ? -9.428 -10.929 -15.939 1.00 89.00 111 GLU A CA 1
ATOM 913 C C . GLU A 1 111 ? -10.149 -9.578 -15.945 1.00 89.00 111 GLU A C 1
ATOM 915 O O . GLU A 1 111 ? -10.972 -9.311 -16.820 1.00 89.00 111 GLU A O 1
ATOM 920 N N . TYR A 1 112 ? -9.851 -8.697 -14.987 1.00 89.75 112 TYR A N 1
ATOM 921 C CA . TYR A 1 112 ? -10.430 -7.356 -14.963 1.00 89.75 112 TYR A CA 1
ATOM 922 C C . TYR A 1 112 ? -10.046 -6.537 -16.204 1.00 89.75 112 TYR A C 1
ATOM 924 O O . TYR A 1 112 ? -10.902 -5.878 -16.795 1.00 89.75 112 TYR A O 1
ATOM 932 N N . VAL A 1 113 ? -8.778 -6.589 -16.606 1.00 91.44 113 VAL A N 1
ATOM 933 C CA . VAL A 1 113 ? -8.261 -5.860 -17.767 1.00 91.44 113 VAL A CA 1
ATOM 934 C C . VAL A 1 113 ? -8.810 -6.425 -19.081 1.00 91.44 113 VAL A C 1
ATOM 936 O O . VAL A 1 113 ? -9.202 -5.652 -19.948 1.00 91.44 113 VAL A O 1
ATOM 939 N N . GLU A 1 114 ? -8.888 -7.747 -19.231 1.00 90.88 114 GLU A N 1
ATOM 940 C CA . GLU A 1 114 ? -9.342 -8.413 -20.460 1.00 90.88 114 GLU A CA 1
ATOM 941 C C . GLU A 1 114 ? -10.850 -8.276 -20.702 1.00 90.88 114 GLU A C 1
ATOM 943 O O . GLU A 1 114 ? -11.283 -8.163 -21.852 1.00 90.88 114 GLU A O 1
ATOM 948 N N . ASN A 1 115 ? -11.651 -8.253 -19.632 1.00 91.88 115 ASN A N 1
ATOM 949 C CA . ASN A 1 115 ? -13.109 -8.132 -19.723 1.00 91.88 115 ASN A CA 1
ATOM 950 C C . ASN A 1 115 ? -13.591 -6.699 -20.000 1.00 91.88 115 ASN A C 1
ATOM 952 O O . ASN A 1 115 ? -14.771 -6.491 -20.287 1.00 91.88 115 ASN A O 1
ATOM 956 N N . ASP A 1 116 ? -12.706 -5.705 -19.922 1.00 93.00 116 ASP A N 1
ATOM 957 C CA . ASP A 1 116 ? -13.037 -4.313 -20.194 1.00 93.00 116 ASP A CA 1
ATOM 958 C C . ASP A 1 116 ? -12.467 -3.851 -21.545 1.00 93.00 116 ASP A C 1
ATOM 960 O O . ASP A 1 116 ? -11.249 -3.828 -21.705 1.00 93.00 116 ASP A O 1
ATOM 964 N N . PRO A 1 117 ? -13.285 -3.404 -22.517 1.00 93.00 117 PRO A N 1
ATOM 965 C CA . PRO A 1 117 ? -12.779 -3.023 -23.838 1.00 93.00 117 PRO A CA 1
ATOM 966 C C . PRO A 1 117 ? -11.735 -1.897 -23.827 1.00 93.00 117 PRO A C 1
ATOM 968 O O . PRO A 1 117 ? -10.834 -1.885 -24.666 1.00 93.00 117 PRO A O 1
ATOM 971 N N . ILE A 1 118 ? -11.841 -0.943 -22.893 1.00 91.69 118 ILE A N 1
ATOM 972 C CA . ILE A 1 118 ? -10.905 0.184 -22.795 1.00 91.69 118 ILE A CA 1
ATOM 973 C C . ILE A 1 118 ? -9.586 -0.306 -22.200 1.00 91.69 118 ILE A C 1
ATOM 975 O O . ILE A 1 118 ? -8.521 -0.012 -22.745 1.00 91.69 118 ILE A O 1
ATOM 979 N N . LEU A 1 119 ? -9.644 -1.062 -21.101 1.00 93.75 119 LEU A N 1
ATOM 980 C CA . LEU A 1 119 ? -8.438 -1.576 -20.449 1.00 93.75 119 LEU A CA 1
ATOM 981 C C . LEU A 1 119 ? -7.737 -2.627 -21.305 1.00 93.75 119 LEU A C 1
ATOM 983 O O . LEU A 1 119 ? -6.514 -2.590 -21.405 1.00 93.75 119 LEU A O 1
ATOM 987 N N . ARG A 1 120 ? -8.495 -3.494 -21.980 1.00 94.50 120 ARG A N 1
ATOM 988 C CA . ARG A 1 120 ? -7.973 -4.466 -22.938 1.00 94.50 120 ARG A CA 1
ATOM 989 C C . ARG A 1 120 ? -7.215 -3.776 -24.058 1.00 94.50 120 ARG A C 1
ATOM 991 O O . ARG A 1 120 ? -6.101 -4.175 -24.357 1.00 94.50 120 ARG A O 1
ATOM 998 N N . LYS A 1 121 ? -7.752 -2.688 -24.615 1.00 93.69 121 LYS A N 1
ATOM 999 C CA . LYS A 1 121 ? -7.027 -1.895 -25.615 1.00 93.69 121 LYS A CA 1
ATOM 1000 C C . LYS A 1 121 ? -5.707 -1.350 -25.060 1.00 93.69 121 LYS A C 1
ATOM 1002 O O . LYS A 1 121 ? -4.681 -1.466 -25.720 1.00 93.69 121 LYS A O 1
ATOM 1007 N N . ILE A 1 122 ? -5.711 -0.798 -23.840 1.00 93.00 122 ILE A N 1
ATOM 1008 C CA . ILE A 1 122 ? -4.474 -0.343 -23.178 1.00 93.00 122 ILE A CA 1
ATOM 1009 C C . ILE A 1 122 ? -3.503 -1.513 -22.992 1.00 93.00 122 ILE A C 1
ATOM 1011 O O . ILE A 1 122 ? -2.304 -1.336 -23.172 1.00 93.00 122 ILE A O 1
ATOM 1015 N N . TYR A 1 123 ? -4.003 -2.697 -22.643 1.00 92.19 123 TYR A N 1
ATOM 1016 C CA . TYR A 1 123 ? -3.198 -3.902 -22.510 1.00 92.19 123 TYR A CA 1
ATOM 1017 C C . TYR A 1 123 ? -2.600 -4.332 -23.838 1.00 92.19 123 TYR A C 1
ATOM 1019 O O . TYR A 1 123 ? -1.389 -4.486 -23.908 1.00 92.19 123 TYR A O 1
ATOM 1027 N N . ASP A 1 124 ? -3.383 -4.465 -24.897 1.00 91.56 124 ASP A N 1
ATOM 1028 C CA . ASP A 1 124 ? -2.898 -4.898 -26.207 1.00 91.56 124 ASP A CA 1
ATOM 1029 C C . ASP A 1 124 ? -1.851 -3.917 -26.771 1.00 91.56 124 ASP A C 1
ATOM 1031 O O . ASP A 1 124 ? -0.822 -4.337 -27.297 1.00 91.56 124 ASP A O 1
ATOM 1035 N N . GLU A 1 125 ? -2.050 -2.609 -26.568 1.00 91.69 125 GLU A N 1
ATOM 1036 C CA . GLU A 1 125 ? -1.123 -1.549 -26.994 1.00 91.69 125 GLU A CA 1
ATOM 1037 C C . GLU A 1 125 ? 0.090 -1.367 -26.062 1.00 91.69 125 GLU A C 1
ATOM 1039 O O . GLU A 1 125 ? 1.098 -0.774 -26.459 1.00 91.69 125 GLU A O 1
ATOM 1044 N N . ALA A 1 126 ? 0.015 -1.840 -24.813 1.00 87.62 126 ALA A N 1
ATOM 1045 C CA . ALA A 1 126 ? 1.083 -1.678 -23.834 1.00 87.62 126 ALA A CA 1
ATOM 1046 C C . ALA A 1 126 ? 2.332 -2.452 -24.264 1.00 87.62 126 ALA A C 1
ATOM 1048 O O . ALA A 1 126 ? 2.382 -3.688 -24.179 1.00 87.62 126 ALA A O 1
ATOM 1049 N N . LYS A 1 127 ? 3.361 -1.697 -24.663 1.00 84.31 127 LYS A N 1
ATOM 1050 C CA . LYS A 1 127 ? 4.705 -2.212 -24.922 1.00 84.31 127 LYS A CA 1
ATOM 1051 C C . LYS A 1 127 ? 5.304 -2.790 -23.639 1.00 84.31 127 LYS A C 1
ATOM 1053 O O . LYS A 1 127 ? 5.114 -2.251 -22.547 1.00 84.31 127 LYS A O 1
ATOM 1058 N N . TYR A 1 12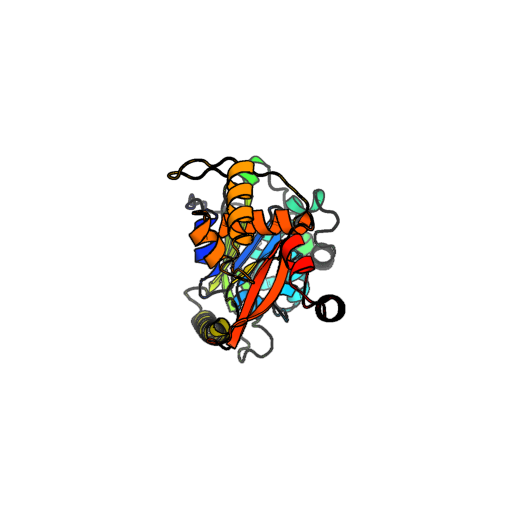8 ? 6.042 -3.883 -23.792 1.00 82.75 128 TYR A N 1
ATOM 1059 C CA . TYR A 1 128 ? 6.889 -4.423 -22.734 1.00 82.75 128 TYR A CA 1
ATOM 1060 C C . TYR A 1 128 ? 7.920 -3.368 -22.303 1.00 82.75 128 TYR A C 1
ATOM 1062 O O . TYR A 1 128 ? 8.449 -2.654 -23.154 1.00 82.75 128 TYR A O 1
ATOM 1070 N N . ILE A 1 129 ? 8.188 -3.255 -20.998 1.00 83.62 129 ILE A N 1
ATOM 1071 C CA . ILE A 1 129 ? 9.199 -2.330 -20.467 1.00 83.62 129 ILE A CA 1
ATOM 1072 C C . ILE A 1 129 ? 10.580 -2.983 -20.646 1.00 83.62 129 ILE A C 1
ATOM 1074 O O . ILE A 1 129 ? 10.807 -4.017 -20.016 1.00 83.62 129 ILE A O 1
ATOM 1078 N N . PRO A 1 130 ? 11.495 -2.421 -21.461 1.00 85.44 130 PRO A N 1
ATOM 1079 C CA . PRO A 1 130 ? 12.839 -2.976 -21.641 1.00 85.44 130 PRO A CA 1
ATOM 1080 C C . PRO A 1 130 ? 13.629 -3.005 -20.330 1.00 85.44 130 PRO A C 1
ATOM 1082 O O . PRO A 1 130 ? 13.427 -2.138 -19.481 1.00 85.44 130 PRO A O 1
ATOM 1085 N N . ASP A 1 131 ? 14.563 -3.950 -20.187 1.00 83.31 131 ASP A N 1
ATOM 1086 C CA . ASP A 1 131 ? 15.348 -4.122 -18.955 1.00 83.31 131 ASP A CA 1
ATOM 1087 C C . ASP A 1 131 ? 16.130 -2.859 -18.582 1.00 83.31 131 ASP A C 1
ATOM 1089 O O . ASP A 1 131 ? 16.076 -2.424 -17.439 1.00 83.31 131 ASP A O 1
ATOM 1093 N N . GLU A 1 132 ? 16.753 -2.193 -19.554 1.00 82.81 132 GLU A N 1
ATOM 1094 C CA . GLU A 1 132 ? 17.453 -0.924 -19.331 1.00 82.81 132 GLU A CA 1
ATOM 1095 C C . GLU A 1 132 ? 16.525 0.150 -18.742 1.00 82.81 132 GLU A C 1
ATOM 1097 O O . GLU A 1 132 ? 16.862 0.811 -17.759 1.00 82.81 132 GLU A O 1
ATOM 1102 N N . THR A 1 133 ? 15.317 0.298 -19.295 1.00 82.38 133 THR A N 1
ATOM 1103 C CA . THR A 1 133 ? 14.311 1.240 -18.785 1.00 82.38 133 THR A CA 1
ATOM 1104 C C . THR A 1 133 ? 13.784 0.812 -17.418 1.00 82.38 133 THR A C 1
ATOM 1106 O O . THR A 1 133 ? 13.506 1.657 -16.574 1.00 82.38 133 THR A O 1
ATOM 1109 N N . TRP A 1 134 ? 13.621 -0.489 -17.190 1.00 83.19 134 TRP A N 1
ATOM 1110 C CA . TRP A 1 134 ? 13.163 -1.029 -15.917 1.00 83.19 134 TRP A CA 1
ATOM 1111 C C . TRP A 1 134 ? 14.180 -0.756 -14.803 1.00 83.19 134 TRP A C 1
ATOM 1113 O O . TRP A 1 134 ? 13.792 -0.272 -13.740 1.00 83.19 134 TRP A O 1
ATOM 1123 N N . GLU A 1 135 ? 15.465 -1.017 -15.052 1.00 79.69 135 GLU A N 1
ATOM 1124 C CA . GLU A 1 135 ? 16.566 -0.840 -14.094 1.00 79.69 135 GLU A CA 1
ATOM 1125 C C . GLU A 1 135 ? 16.904 0.629 -13.821 1.00 79.69 135 GLU A C 1
ATOM 1127 O O . GLU A 1 135 ? 17.143 1.004 -12.671 1.00 79.69 135 GLU A O 1
ATOM 1132 N N . SER A 1 136 ? 16.880 1.476 -14.851 1.00 78.25 136 SER A N 1
ATOM 1133 C CA . SER A 1 136 ? 17.158 2.912 -14.703 1.00 78.25 136 SER A CA 1
ATOM 1134 C C . SER A 1 136 ? 15.998 3.681 -14.068 1.00 78.25 136 SER A C 1
ATOM 1136 O O . SER A 1 136 ? 16.210 4.653 -13.341 1.00 78.25 136 SER A O 1
ATOM 1138 N N . LYS A 1 137 ? 14.748 3.262 -14.301 1.00 79.38 137 LYS A N 1
ATOM 1139 C CA . LYS A 1 137 ? 13.584 3.997 -13.811 1.00 79.38 137 LYS A CA 1
ATOM 1140 C C . LYS A 1 137 ? 13.280 3.667 -12.356 1.00 79.38 137 LYS A C 1
ATOM 1142 O O . LYS A 1 137 ? 12.649 2.663 -12.035 1.00 79.38 137 LYS A O 1
ATOM 1147 N N . ARG A 1 138 ? 13.663 4.588 -11.472 1.00 80.94 138 ARG A N 1
ATOM 1148 C CA . ARG A 1 138 ? 13.451 4.454 -10.025 1.00 80.94 138 ARG A CA 1
ATOM 1149 C C . ARG A 1 138 ? 12.129 5.025 -9.525 1.00 80.94 138 ARG A C 1
ATOM 1151 O O . ARG A 1 138 ? 11.709 4.662 -8.434 1.00 80.94 138 ARG A O 1
ATOM 1158 N N . VAL A 1 139 ? 11.451 5.892 -10.283 1.00 87.94 139 VAL A N 1
ATOM 1159 C CA . VAL A 1 139 ? 10.201 6.524 -9.824 1.00 87.94 139 VAL A CA 1
ATOM 1160 C C . VAL A 1 139 ? 9.123 6.581 -10.901 1.00 87.94 139 VAL A C 1
ATOM 1162 O O . VAL A 1 139 ? 9.361 6.954 -12.052 1.00 87.94 139 VAL A O 1
ATOM 1165 N N . TRP A 1 140 ? 7.888 6.278 -10.496 1.00 89.25 140 TRP A N 1
ATOM 1166 C CA . TRP A 1 140 ? 6.678 6.484 -11.290 1.00 89.25 140 TRP A CA 1
ATOM 1167 C C . TRP A 1 140 ? 5.681 7.347 -10.523 1.00 89.25 140 TRP A C 1
ATOM 1169 O O . TRP A 1 140 ? 5.237 6.972 -9.443 1.00 89.25 140 TRP A O 1
ATOM 1179 N N . LYS A 1 141 ? 5.278 8.474 -11.110 1.00 92.88 141 LYS A N 1
ATOM 1180 C CA . LYS A 1 141 ? 4.236 9.361 -10.573 1.00 92.88 141 LYS A CA 1
ATOM 1181 C C . LYS A 1 141 ? 2.991 9.297 -11.444 1.00 92.88 141 LYS A C 1
ATOM 1183 O O . LYS A 1 141 ? 3.147 9.229 -12.657 1.00 92.88 141 LYS A O 1
ATOM 1188 N N . TYR A 1 142 ? 1.792 9.299 -10.872 1.00 94.31 142 TYR A N 1
ATOM 1189 C CA . TYR A 1 142 ? 0.528 9.423 -11.613 1.00 94.31 142 TYR A CA 1
ATOM 1190 C C . TYR A 1 142 ? -0.608 9.900 -10.702 1.00 94.31 142 TYR A C 1
ATOM 1192 O O . TYR A 1 142 ? -0.592 9.597 -9.506 1.00 94.31 142 TYR A O 1
ATOM 1200 N N . PRO A 1 143 ? -1.603 10.618 -11.243 1.00 96.69 143 PRO A N 1
ATOM 1201 C CA . PRO A 1 143 ? -2.815 10.924 -10.513 1.00 96.69 143 PRO A CA 1
ATOM 1202 C C . PRO A 1 143 ? -3.670 9.660 -10.346 1.00 96.69 143 PRO A C 1
ATOM 1204 O O . PRO A 1 143 ? -3.706 8.785 -11.216 1.00 96.69 143 PRO A O 1
ATOM 1207 N N . LEU A 1 144 ? -4.386 9.581 -9.229 1.00 97.62 144 LEU A N 1
ATOM 1208 C CA . LEU A 1 144 ? -5.408 8.573 -8.975 1.00 97.62 144 LEU A CA 1
ATOM 1209 C C . LEU A 1 144 ? -6.671 9.258 -8.455 1.00 97.62 144 LEU A C 1
ATOM 1211 O O . LEU A 1 144 ? -6.640 9.984 -7.461 1.00 97.62 144 LEU A O 1
ATOM 1215 N N . LEU A 1 145 ? -7.783 8.985 -9.131 1.00 97.69 145 LEU A N 1
ATOM 1216 C CA . LEU A 1 145 ? -9.127 9.351 -8.714 1.00 97.69 145 LEU A CA 1
ATOM 1217 C C . LEU A 1 145 ? -9.849 8.097 -8.237 1.00 97.69 145 LEU A C 1
ATOM 1219 O O . LEU A 1 145 ? -10.041 7.162 -9.011 1.00 97.69 145 LEU A O 1
ATOM 1223 N N . ILE A 1 146 ? -10.275 8.066 -6.980 1.00 97.44 146 ILE A N 1
ATOM 1224 C CA . ILE A 1 146 ? -10.882 6.870 -6.388 1.00 97.44 146 ILE A CA 1
ATOM 1225 C C . ILE A 1 146 ? -12.0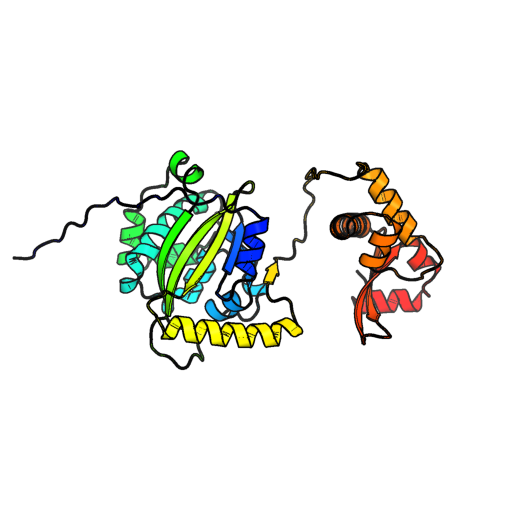67 7.247 -5.505 1.00 97.44 146 ILE A C 1
ATOM 1227 O O . ILE A 1 146 ? -12.037 8.255 -4.803 1.00 97.44 146 ILE A O 1
ATOM 1231 N N . LYS A 1 147 ? -13.133 6.448 -5.537 1.00 97.06 147 LYS A N 1
ATOM 1232 C CA . LYS A 1 147 ? -14.248 6.612 -4.603 1.00 97.06 147 LYS A CA 1
ATOM 1233 C C . LYS A 1 147 ? -13.745 6.401 -3.173 1.00 97.06 147 LYS A C 1
ATOM 1235 O O . LYS A 1 147 ? -12.932 5.493 -2.945 1.00 97.06 147 LYS A O 1
ATOM 1240 N N . PRO A 1 148 ? -14.205 7.207 -2.211 1.00 94.44 148 PRO A N 1
ATOM 1241 C CA . PRO A 1 148 ? -13.814 7.010 -0.831 1.00 94.44 148 PRO A CA 1
ATOM 1242 C C . PRO A 1 148 ? -14.302 5.644 -0.318 1.00 94.44 148 PRO A C 1
ATOM 1244 O O . PRO A 1 148 ? -15.273 5.104 -0.855 1.00 94.44 148 PRO A O 1
ATOM 1247 N N . PRO A 1 149 ? -13.631 5.073 0.697 1.00 93.44 149 PRO A N 1
ATOM 1248 C CA . PRO A 1 149 ? -14.102 3.873 1.381 1.00 93.44 149 PRO A CA 1
ATOM 1249 C C . PRO A 1 149 ? -15.541 4.017 1.889 1.00 93.44 149 PRO A C 1
ATOM 1251 O O . PRO A 1 149 ? -15.960 5.111 2.291 1.00 93.44 149 PRO A O 1
ATOM 1254 N N . VAL A 1 150 ? -16.268 2.904 1.936 1.00 88.88 150 VAL A N 1
ATOM 1255 C CA . VAL A 1 150 ? -17.609 2.772 2.503 1.00 88.88 150 VAL A CA 1
ATOM 1256 C C . VAL A 1 150 ? -17.636 3.352 3.919 1.00 88.88 150 VAL A C 1
ATOM 1258 O O . VAL A 1 150 ? -16.701 3.218 4.708 1.00 88.88 150 VAL A O 1
ATOM 1261 N N . GLY A 1 151 ? -18.719 4.063 4.231 1.00 84.88 151 GLY A N 1
ATOM 1262 C CA . GLY A 1 151 ? -18.875 4.785 5.496 1.00 84.88 151 GLY A CA 1
ATOM 1263 C C . GLY A 1 151 ? -18.243 6.182 5.513 1.00 84.88 151 GLY A C 1
ATOM 1264 O O . GLY A 1 151 ? -18.438 6.926 6.475 1.00 84.88 151 GLY A O 1
ATOM 1265 N N . THR A 1 152 ? -17.538 6.591 4.453 1.00 88.00 152 THR A N 1
ATOM 1266 C CA . THR A 1 152 ? -17.136 7.993 4.278 1.00 88.00 152 THR A CA 1
ATOM 1267 C C . THR A 1 152 ? -18.342 8.832 3.854 1.00 88.00 152 THR A C 1
ATOM 1269 O O . THR A 1 152 ? -19.013 8.516 2.878 1.00 88.00 152 THR A O 1
ATOM 1272 N N . LYS A 1 153 ? -18.606 9.935 4.564 1.00 83.12 153 LYS A N 1
ATOM 1273 C CA . LYS A 1 153 ? -19.701 10.876 4.264 1.00 83.12 153 LYS A CA 1
ATOM 1274 C C . LYS A 1 153 ? -19.330 11.840 3.125 1.00 83.12 153 LYS A C 1
ATOM 1276 O O . LYS A 1 153 ? -19.347 13.053 3.311 1.00 83.12 153 LYS A O 1
ATOM 1281 N N . SER A 1 154 ? -18.900 11.314 1.982 1.00 83.12 154 SER A N 1
ATOM 1282 C CA . SER A 1 154 ? -18.570 12.112 0.800 1.00 83.12 154 SER A CA 1
ATOM 1283 C C . SER A 1 154 ? -18.796 11.294 -0.464 1.00 83.12 154 SER A C 1
ATOM 1285 O O . SER A 1 154 ? -18.327 10.163 -0.556 1.00 83.12 154 SER A O 1
ATOM 1287 N N . ASP A 1 155 ? -19.469 11.901 -1.438 1.00 84.25 155 ASP A N 1
ATOM 1288 C CA . ASP A 1 155 ? -19.646 11.336 -2.780 1.00 84.25 155 ASP A CA 1
ATOM 1289 C C . ASP A 1 155 ? -18.555 11.810 -3.759 1.00 84.25 155 ASP A C 1
ATOM 1291 O O . ASP A 1 155 ? -18.500 11.363 -4.908 1.00 84.25 155 ASP A O 1
ATOM 1295 N N . GLU A 1 156 ? -17.670 12.719 -3.328 1.00 91.81 156 GLU A N 1
ATOM 1296 C CA . GLU A 1 156 ? -16.580 13.214 -4.167 1.00 91.81 156 GLU A CA 1
ATOM 1297 C C . GLU A 1 156 ? -15.444 12.188 -4.258 1.00 91.81 156 GLU A C 1
ATOM 1299 O O . GLU A 1 156 ? -15.059 11.545 -3.281 1.00 91.81 156 GLU A O 1
ATOM 1304 N N . LEU A 1 157 ? -14.875 12.051 -5.459 1.00 96.06 157 LEU A N 1
ATOM 1305 C CA . LEU A 1 157 ? -13.696 11.221 -5.676 1.00 96.06 157 LEU A CA 1
ATOM 1306 C C . LEU A 1 157 ? -12.490 11.812 -4.943 1.00 96.06 157 LEU A C 1
ATOM 1308 O O . LEU A 1 157 ? -12.150 12.983 -5.120 1.00 96.06 157 LEU A O 1
ATOM 1312 N N . LEU A 1 158 ? -11.791 10.961 -4.201 1.00 97.12 158 LEU A N 1
ATOM 1313 C CA . LEU A 1 158 ? -10.502 11.291 -3.618 1.00 97.12 158 LEU A CA 1
ATOM 1314 C C . LEU A 1 158 ? -9.486 11.500 -4.740 1.00 97.12 158 LEU A C 1
ATOM 1316 O O . LEU A 1 158 ? -9.372 10.658 -5.635 1.00 97.12 158 LEU A O 1
ATOM 1320 N N . LYS A 1 159 ? -8.757 12.617 -4.682 1.00 97.94 159 LYS A N 1
ATOM 1321 C CA . LYS A 1 159 ? -7.723 12.995 -5.651 1.00 97.94 159 LYS A CA 1
ATOM 1322 C C . LYS A 1 159 ? -6.351 12.828 -5.023 1.00 97.94 159 LYS A C 1
ATOM 1324 O O . LYS A 1 159 ? -6.039 13.472 -4.020 1.00 97.94 159 LYS A O 1
ATOM 1329 N N . LEU A 1 160 ? -5.545 11.956 -5.608 1.00 98.00 160 LEU A N 1
ATOM 1330 C CA . LEU A 1 160 ? -4.259 11.544 -5.063 1.00 98.00 160 LEU A CA 1
ATOM 1331 C C . LEU A 1 160 ? -3.169 11.725 -6.106 1.00 98.00 160 LEU A C 1
ATOM 1333 O O . LEU A 1 160 ? -3.360 11.374 -7.268 1.00 98.00 160 LEU A O 1
ATOM 1337 N N . GLN A 1 161 ? -2.005 12.181 -5.662 1.00 97.56 161 GLN A N 1
ATOM 1338 C CA . GLN A 1 161 ? -0.760 12.019 -6.390 1.00 97.56 161 GLN A CA 1
ATOM 1339 C C . GLN A 1 161 ? -0.083 10.751 -5.879 1.00 97.56 161 GLN A C 1
ATOM 1341 O O . GLN A 1 161 ? 0.436 10.710 -4.760 1.00 97.56 161 GLN A O 1
ATOM 1346 N N . VAL A 1 162 ? -0.079 9.712 -6.706 1.00 96.81 162 VAL A N 1
ATOM 1347 C CA . VAL A 1 162 ? 0.607 8.465 -6.382 1.00 96.81 162 VAL A CA 1
ATOM 1348 C C . VAL A 1 162 ? 2.047 8.557 -6.854 1.00 96.81 162 VAL A C 1
ATOM 1350 O O . VAL A 1 162 ? 2.304 8.984 -7.982 1.00 96.81 162 VAL A O 1
ATOM 1353 N N . THR A 1 163 ? 2.972 8.141 -5.995 1.00 95.06 163 THR A N 1
ATOM 1354 C CA . THR A 1 163 ? 4.383 7.959 -6.331 1.00 95.06 163 THR A CA 1
ATOM 1355 C C . THR A 1 163 ? 4.790 6.541 -5.967 1.00 95.06 163 THR A C 1
ATOM 1357 O O . THR A 1 163 ? 4.540 6.090 -4.854 1.00 95.06 163 THR A O 1
ATOM 1360 N N . VAL A 1 164 ? 5.390 5.823 -6.908 1.00 93.56 164 VAL A N 1
ATOM 1361 C CA . VAL A 1 164 ? 5.991 4.510 -6.678 1.00 93.56 164 VAL A CA 1
ATOM 1362 C C . VAL A 1 164 ? 7.495 4.671 -6.803 1.00 93.56 164 VAL A C 1
ATOM 1364 O O . VAL A 1 164 ? 7.957 5.070 -7.871 1.00 93.56 164 VAL A O 1
ATOM 1367 N N . TYR A 1 165 ? 8.230 4.377 -5.738 1.00 91.88 165 TYR A N 1
ATOM 1368 C CA . TYR A 1 165 ? 9.691 4.353 -5.723 1.00 91.88 165 TYR A CA 1
ATOM 1369 C C . TYR A 1 165 ? 10.173 2.910 -5.834 1.00 91.88 165 TYR A C 1
ATOM 1371 O O . TYR A 1 165 ? 9.611 2.039 -5.179 1.00 91.88 165 TYR A O 1
ATOM 1379 N N . ARG A 1 166 ? 11.202 2.654 -6.638 1.00 88.69 166 ARG A N 1
ATOM 1380 C CA . ARG A 1 166 ? 11.968 1.406 -6.643 1.00 88.69 166 ARG A CA 1
ATOM 1381 C C . ARG A 1 166 ? 13.192 1.609 -5.760 1.00 88.69 166 ARG A C 1
ATOM 1383 O O . ARG A 1 166 ? 14.070 2.396 -6.109 1.00 88.69 166 ARG A O 1
ATOM 1390 N N . LEU A 1 167 ? 13.227 0.916 -4.633 1.00 85.12 167 LEU A N 1
ATOM 1391 C CA . LEU A 1 167 ? 14.239 1.076 -3.597 1.00 85.12 167 LEU A CA 1
ATOM 1392 C C . LEU A 1 167 ? 15.541 0.362 -3.964 1.00 85.12 167 LEU A C 1
ATOM 1394 O O . LEU A 1 167 ? 15.539 -0.667 -4.649 1.00 85.12 167 LEU A O 1
ATOM 1398 N N . THR A 1 168 ? 16.655 0.890 -3.471 1.00 76.56 168 THR A N 1
ATOM 1399 C CA . THR A 1 168 ? 17.973 0.246 -3.506 1.00 76.56 168 THR A CA 1
ATOM 1400 C C . THR A 1 168 ? 18.336 -0.295 -2.115 1.00 76.56 168 THR A C 1
ATOM 1402 O O . THR A 1 168 ? 17.917 0.277 -1.105 1.00 76.56 168 THR A O 1
ATOM 1405 N N . PRO A 1 169 ? 19.091 -1.409 -2.021 1.00 69.94 169 PRO A N 1
ATOM 1406 C CA . PRO A 1 169 ? 19.566 -2.277 -3.108 1.00 69.94 169 PRO A CA 1
ATOM 1407 C C . PRO A 1 169 ? 18.561 -3.376 -3.517 1.00 69.94 169 PRO A C 1
ATOM 1409 O O . PRO A 1 169 ? 18.711 -3.984 -4.572 1.00 69.94 169 PRO A O 1
ATOM 1412 N N . ASN A 1 170 ? 17.518 -3.616 -2.717 1.00 70.75 170 ASN A N 1
ATOM 1413 C CA . ASN A 1 170 ? 16.677 -4.817 -2.818 1.00 70.75 170 ASN A CA 1
ATOM 1414 C C . ASN A 1 170 ? 15.657 -4.807 -3.968 1.00 70.75 170 ASN A C 1
ATOM 1416 O O . ASN A 1 170 ? 14.956 -5.797 -4.158 1.00 70.75 170 ASN A O 1
ATOM 1420 N N . ASN A 1 171 ? 15.549 -3.713 -4.734 1.00 80.88 171 ASN A N 1
ATOM 1421 C CA . ASN A 1 171 ? 14.558 -3.538 -5.804 1.00 80.88 171 ASN A CA 1
ATOM 1422 C C . ASN A 1 171 ? 13.097 -3.680 -5.343 1.00 80.88 171 ASN A C 1
ATOM 1424 O O . ASN A 1 171 ? 12.210 -3.986 -6.141 1.00 80.88 171 ASN A O 1
ATOM 1428 N N . GLU A 1 172 ? 12.846 -3.441 -4.060 1.00 89.38 172 GLU A N 1
ATOM 1429 C CA . GLU A 1 172 ? 11.508 -3.330 -3.488 1.00 89.38 172 GLU A CA 1
ATOM 1430 C C . GLU A 1 172 ? 10.784 -2.101 -4.042 1.00 89.38 172 GLU A C 1
ATOM 1432 O O . GLU A 1 172 ? 11.407 -1.175 -4.565 1.00 89.38 172 GLU A O 1
ATOM 1437 N N . PHE A 1 173 ? 9.459 -2.069 -3.915 1.00 91.62 173 PHE A N 1
ATOM 1438 C CA . PHE A 1 173 ? 8.664 -0.927 -4.350 1.00 91.62 173 PHE A CA 1
ATOM 1439 C C . PHE A 1 173 ? 7.930 -0.274 -3.190 1.00 91.62 173 PHE A C 1
ATOM 1441 O O . PHE A 1 173 ? 7.135 -0.910 -2.511 1.00 91.62 173 PHE A O 1
ATOM 1448 N N . LEU A 1 174 ? 8.106 1.029 -3.025 1.00 94.94 174 LEU A N 1
ATOM 1449 C CA . LEU A 1 174 ? 7.369 1.832 -2.060 1.00 94.94 174 LEU A CA 1
ATOM 1450 C C . LEU A 1 174 ? 6.264 2.608 -2.777 1.00 94.94 174 LEU A C 1
ATOM 1452 O O . LEU A 1 174 ? 6.540 3.473 -3.607 1.00 94.94 174 LEU A O 1
ATOM 1456 N N . GLY A 1 175 ? 5.006 2.300 -2.470 1.00 96.38 175 GLY A N 1
ATOM 1457 C CA . GLY A 1 175 ? 3.845 2.993 -3.027 1.00 96.38 175 GLY A CA 1
ATOM 1458 C C . GLY A 1 175 ? 3.295 4.029 -2.055 1.00 96.38 175 GLY A C 1
ATOM 1459 O O . GLY A 1 175 ? 2.813 3.670 -0.987 1.00 96.38 175 GLY A O 1
ATOM 1460 N N . VAL A 1 176 ? 3.324 5.299 -2.452 1.00 97.06 176 VAL A N 1
ATOM 1461 C CA . VAL A 1 176 ? 2.911 6.455 -1.648 1.00 97.06 176 VAL A CA 1
ATOM 1462 C C . VAL A 1 176 ? 1.693 7.129 -2.278 1.00 97.06 176 VAL A C 1
ATOM 1464 O O . VAL A 1 176 ? 1.762 7.565 -3.426 1.00 97.06 176 VAL A O 1
ATOM 1467 N N . TYR A 1 177 ? 0.593 7.259 -1.530 1.00 97.81 177 TYR A N 1
ATOM 1468 C CA . TYR A 1 177 ? -0.675 7.835 -2.001 1.00 97.81 177 TYR A CA 1
ATOM 1469 C C . TYR A 1 177 ? -0.935 9.192 -1.349 1.00 97.81 177 TYR A C 1
ATOM 1471 O O . TYR A 1 177 ? -1.753 9.321 -0.440 1.00 97.81 177 TYR A O 1
ATOM 1479 N N . LYS A 1 178 ? -0.226 10.226 -1.803 1.00 97.19 178 LYS A N 1
ATOM 1480 C CA . LYS A 1 178 ? -0.319 11.560 -1.206 1.00 97.19 178 LYS A CA 1
ATOM 1481 C C . LYS A 1 178 ? -1.605 12.264 -1.666 1.00 97.19 178 LYS A C 1
ATOM 1483 O O . LYS A 1 178 ? -1.909 12.212 -2.859 1.00 97.19 178 LYS A O 1
ATOM 1488 N N . PRO A 1 179 ? -2.351 12.955 -0.785 1.00 97.06 179 PRO A N 1
ATOM 1489 C CA . PRO A 1 179 ? -3.490 13.759 -1.214 1.00 97.06 179 PRO A CA 1
ATOM 1490 C C . PRO A 1 179 ? -3.024 14.862 -2.166 1.00 97.06 179 PRO A C 1
ATOM 1492 O O . PRO A 1 179 ? -2.009 15.519 -1.918 1.00 97.06 179 PRO A O 1
ATOM 1495 N N . ASP A 1 180 ? -3.768 15.064 -3.251 1.00 94.25 180 ASP A N 1
ATOM 1496 C CA . ASP A 1 180 ? -3.491 16.139 -4.196 1.00 94.25 180 ASP A CA 1
ATOM 1497 C C . ASP A 1 180 ? -3.563 17.497 -3.464 1.00 94.25 180 ASP A C 1
ATOM 1499 O O . ASP A 1 180 ? -4.553 17.756 -2.763 1.00 94.25 180 ASP A O 1
ATOM 1503 N N . PRO A 1 181 ? -2.551 18.378 -3.599 1.00 91.06 181 PRO A N 1
ATOM 1504 C CA . PRO A 1 181 ? -2.533 19.671 -2.917 1.00 91.06 181 PRO A CA 1
ATOM 1505 C C . PRO A 1 181 ? -3.771 20.535 -3.186 1.00 91.06 181 PRO A C 1
ATOM 1507 O O . PRO A 1 181 ? -4.188 21.282 -2.294 1.00 91.06 181 PRO A O 1
ATOM 1510 N N . SER A 1 182 ? -4.362 20.406 -4.380 1.00 93.06 182 SER A N 1
ATOM 1511 C CA . SER A 1 182 ? -5.553 21.136 -4.825 1.00 93.06 182 SER A CA 1
ATOM 1512 C C . SER A 1 182 ? -6.866 20.572 -4.268 1.00 93.06 182 SER A C 1
ATOM 1514 O O . SER A 1 182 ? -7.888 21.258 -4.285 1.00 93.06 182 SER A O 1
ATOM 1516 N N . SER A 1 183 ? -6.872 19.342 -3.739 1.00 94.62 183 SER A N 1
ATOM 1517 C CA . SER A 1 183 ? -8.079 18.709 -3.200 1.00 94.62 183 SER A CA 1
ATOM 1518 C C . SER A 1 183 ? -8.188 18.902 -1.690 1.00 94.62 183 SER A C 1
ATOM 1520 O O . SER A 1 183 ? -7.741 18.071 -0.896 1.00 94.62 183 SER A O 1
ATOM 1522 N N . LEU A 1 184 ? -8.844 19.993 -1.281 1.00 92.25 184 LEU A N 1
ATOM 1523 C CA . LEU A 1 184 ? -9.121 20.272 0.134 1.00 92.25 184 LEU A CA 1
ATOM 1524 C C . LEU A 1 184 ? -9.897 19.133 0.806 1.00 92.25 184 LEU A C 1
ATOM 1526 O O . LEU A 1 184 ? -9.580 18.762 1.931 1.00 92.25 184 LEU A O 1
ATOM 1530 N N . ILE A 1 185 ? -10.862 18.535 0.105 1.00 91.56 185 ILE A N 1
ATOM 1531 C CA . ILE A 1 185 ? -11.679 17.439 0.640 1.00 91.56 185 ILE A CA 1
ATOM 1532 C C . ILE A 1 185 ? -10.830 16.190 0.891 1.00 91.56 185 ILE A C 1
ATOM 1534 O O . ILE A 1 185 ? -10.883 15.636 1.989 1.00 91.56 185 ILE A O 1
ATOM 1538 N N . THR A 1 186 ? -9.983 15.790 -0.065 1.00 95.25 186 THR A N 1
ATOM 1539 C CA . THR A 1 186 ? -9.105 14.620 0.121 1.00 95.25 186 THR A CA 1
ATOM 1540 C C . THR A 1 186 ? -8.123 14.848 1.265 1.00 95.25 186 THR A C 1
ATOM 1542 O O . THR A 1 186 ? -7.947 13.974 2.112 1.00 95.25 186 THR A O 1
ATOM 1545 N N . ARG A 1 187 ? -7.520 16.042 1.333 1.00 95.31 187 ARG A N 1
ATOM 1546 C CA . ARG A 1 187 ? -6.589 16.411 2.406 1.00 95.31 187 ARG A CA 1
ATOM 1547 C C . ARG A 1 187 ? -7.245 16.374 3.782 1.00 95.31 187 ARG A C 1
ATOM 1549 O O . ARG A 1 187 ? -6.691 15.766 4.693 1.00 95.31 187 ARG A O 1
ATOM 1556 N N . SER A 1 188 ? -8.412 16.998 3.928 1.00 93.19 188 SER A N 1
ATOM 1557 C CA . SER A 1 188 ? -9.142 17.042 5.198 1.00 93.19 188 SER A C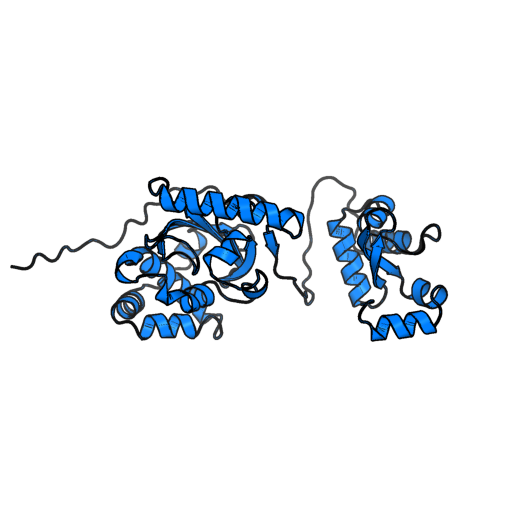A 1
ATOM 1558 C C . SER A 1 188 ? -9.559 15.648 5.655 1.00 93.19 188 SER A C 1
ATOM 1560 O O . SER A 1 188 ? -9.391 15.311 6.825 1.00 93.19 188 SER A O 1
ATOM 1562 N N . LEU A 1 189 ? -10.037 14.809 4.732 1.00 93.31 189 LEU A N 1
ATOM 1563 C CA . LEU A 1 189 ? -10.414 13.437 5.051 1.00 93.31 189 LEU A CA 1
ATOM 1564 C C . LEU A 1 189 ? -9.206 12.596 5.482 1.00 93.31 189 LEU A C 1
ATOM 1566 O O . LEU A 1 189 ? -9.287 11.891 6.485 1.00 93.31 189 LEU A O 1
ATOM 1570 N N . MET A 1 190 ? -8.081 12.682 4.763 1.00 93.94 190 MET A N 1
ATOM 1571 C CA . MET A 1 190 ? -6.862 11.957 5.140 1.00 93.94 190 MET A CA 1
ATOM 1572 C C . MET A 1 190 ? -6.310 12.425 6.482 1.00 93.94 190 MET A C 1
ATOM 1574 O O . MET A 1 190 ? -5.959 11.587 7.305 1.00 93.94 190 MET A O 1
ATOM 1578 N N . ALA A 1 191 ? -6.311 13.733 6.751 1.00 93.06 191 ALA A N 1
ATOM 1579 C CA . ALA A 1 191 ? -5.908 14.265 8.048 1.00 93.06 191 ALA A CA 1
ATOM 1580 C C . ALA A 1 191 ? -6.815 13.752 9.179 1.00 93.06 191 ALA A C 1
ATOM 1582 O O . ALA A 1 191 ? -6.319 13.316 10.214 1.00 93.06 191 ALA A O 1
ATOM 1583 N N . GLN A 1 192 ? -8.136 13.732 8.972 1.00 91.88 192 GLN A N 1
ATOM 1584 C CA . GLN A 1 192 ? -9.079 13.177 9.946 1.00 91.88 192 GLN A CA 1
ATOM 1585 C C . GLN A 1 192 ? -8.813 11.689 10.203 1.00 91.88 192 GLN A C 1
ATOM 1587 O O . GLN A 1 192 ? -8.797 11.252 11.353 1.00 91.88 192 GLN A O 1
ATOM 1592 N N . LYS A 1 193 ? -8.602 10.904 9.142 1.00 92.50 193 LYS A N 1
ATOM 1593 C CA . LYS A 1 193 ? -8.331 9.466 9.248 1.00 92.50 193 LYS A CA 1
ATOM 1594 C C . LYS A 1 193 ? -6.982 9.176 9.882 1.00 92.50 193 LYS A C 1
ATOM 1596 O O . LYS A 1 193 ? -6.889 8.237 10.660 1.00 92.50 193 LYS A O 1
ATOM 1601 N N . TYR A 1 194 ? -5.988 10.019 9.627 1.00 92.75 194 TYR A N 1
ATOM 1602 C CA . TYR A 1 194 ? -4.714 9.975 10.323 1.00 92.75 194 TYR A CA 1
ATOM 1603 C C . TYR A 1 194 ? -4.879 10.174 11.824 1.00 92.75 194 TYR A C 1
ATOM 1605 O O . TYR A 1 194 ? -4.437 9.330 12.588 1.00 92.75 194 TYR A O 1
ATOM 1613 N N . GLN A 1 195 ? -5.591 11.217 12.255 1.00 88.19 195 GLN A N 1
ATOM 1614 C CA . GLN A 1 195 ? -5.827 11.445 13.684 1.00 88.19 195 GLN A CA 1
ATOM 1615 C C . GLN A 1 195 ? -6.566 10.270 14.341 1.00 88.19 195 GLN A C 1
ATOM 1617 O O . GLN A 1 195 ? -6.172 9.822 15.412 1.00 88.19 195 GLN A O 1
ATOM 1622 N N . GLN A 1 196 ? -7.579 9.712 13.667 1.00 85.94 196 GLN A N 1
ATOM 1623 C CA . GLN A 1 196 ? -8.274 8.506 14.135 1.00 85.94 196 GLN A CA 1
ATOM 1624 C C . GLN A 1 196 ? -7.331 7.301 14.249 1.00 85.94 196 GLN A C 1
ATOM 1626 O O . GLN A 1 196 ? -7.388 6.572 15.235 1.00 85.94 196 GLN A O 1
ATOM 1631 N N . ALA A 1 197 ? -6.462 7.100 13.257 1.00 81.50 197 ALA A N 1
ATOM 1632 C CA . ALA A 1 197 ? -5.480 6.026 13.267 1.00 81.50 197 ALA A CA 1
ATOM 1633 C C . ALA A 1 197 ? -4.436 6.218 14.370 1.00 81.50 197 ALA A C 1
ATOM 1635 O O . ALA A 1 197 ? -4.076 5.238 15.004 1.00 81.50 197 ALA A O 1
ATOM 1636 N N . MET A 1 198 ? -4.003 7.449 14.653 1.00 78.56 198 MET A N 1
ATOM 1637 C CA . MET A 1 198 ? -3.055 7.729 15.734 1.00 78.56 198 MET A CA 1
ATOM 1638 C C . MET A 1 198 ? -3.646 7.443 17.116 1.00 78.56 198 MET A C 1
ATOM 1640 O O . MET A 1 198 ? -2.949 6.901 17.959 1.00 78.56 198 MET A O 1
ATOM 1644 N N . THR A 1 199 ? -4.943 7.693 17.331 1.00 73.56 199 THR A N 1
ATOM 1645 C CA . THR A 1 199 ? -5.623 7.270 18.572 1.00 73.56 199 THR A CA 1
ATOM 1646 C C . THR A 1 199 ? -5.652 5.746 18.730 1.00 73.56 199 THR A C 1
ATOM 1648 O O . THR A 1 199 ? -5.621 5.232 19.842 1.00 73.56 199 THR A O 1
ATOM 1651 N N . ILE A 1 200 ? -5.723 5.007 17.619 1.00 64.31 200 ILE A N 1
ATOM 1652 C CA . ILE A 1 200 ? -5.654 3.539 17.614 1.00 64.31 200 ILE A CA 1
ATOM 1653 C C . ILE A 1 200 ? -4.197 3.066 17.738 1.00 64.31 200 ILE A C 1
ATOM 1655 O O . ILE A 1 200 ? -3.949 2.015 18.323 1.00 64.31 200 ILE A O 1
ATOM 1659 N N . ALA A 1 201 ? -3.236 3.838 17.226 1.00 56.94 201 ALA A N 1
ATOM 1660 C CA . ALA A 1 201 ? -1.814 3.516 17.255 1.00 56.94 201 ALA A CA 1
ATOM 1661 C C . ALA A 1 201 ? -1.218 3.518 18.676 1.00 56.94 201 ALA A C 1
ATOM 1663 O O . ALA A 1 201 ? -0.188 2.904 18.927 1.00 56.94 201 ALA A O 1
ATOM 1664 N N . ASP A 1 202 ? -1.900 4.144 19.635 1.00 47.53 202 ASP A N 1
ATOM 1665 C CA . ASP A 1 202 ? -1.577 3.995 21.058 1.00 47.53 202 ASP A CA 1
ATOM 1666 C C . ASP A 1 202 ? -1.848 2.561 21.570 1.00 47.53 202 ASP A C 1
ATOM 1668 O O . ASP A 1 202 ? -1.376 2.172 22.636 1.00 47.53 202 ASP A O 1
ATOM 1672 N N . MET A 1 203 ? -2.619 1.763 20.817 1.00 33.62 203 MET A N 1
ATOM 1673 C CA . MET A 1 203 ? -2.997 0.383 21.143 1.00 33.62 203 MET A CA 1
ATOM 1674 C C . MET A 1 203 ? -2.348 -0.670 20.227 1.00 33.62 203 MET A C 1
ATOM 1676 O O . MET A 1 203 ? -2.259 -1.832 20.622 1.00 33.62 203 MET A O 1
ATOM 1680 N N . ILE A 1 204 ? -1.935 -0.299 19.010 1.00 62.00 204 ILE A N 1
ATOM 1681 C CA . ILE A 1 204 ? -1.297 -1.172 18.004 1.00 62.00 204 ILE A CA 1
ATOM 1682 C C . ILE A 1 204 ? -0.245 -0.398 17.205 1.00 62.00 204 ILE A C 1
ATOM 1684 O O . ILE A 1 204 ? -0.283 0.820 17.148 1.00 62.00 204 ILE A O 1
ATOM 1688 N N . GLU A 1 205 ? 0.651 -1.069 16.488 1.00 71.88 205 GLU A N 1
ATOM 1689 C CA . GLU A 1 205 ? 1.600 -0.354 15.627 1.00 71.88 205 GLU A CA 1
ATOM 1690 C C . GLU A 1 205 ? 0.901 0.304 14.420 1.00 71.88 205 GLU A C 1
ATOM 1692 O O . GLU A 1 205 ? 0.108 -0.327 13.713 1.00 71.88 205 GLU A O 1
ATOM 1697 N N . TYR A 1 206 ? 1.215 1.584 14.174 1.00 78.31 206 TYR A N 1
ATOM 1698 C CA . TYR A 1 206 ? 0.702 2.354 13.030 1.00 78.31 206 TYR A CA 1
ATOM 1699 C C . TYR A 1 206 ? 1.170 1.791 11.679 1.00 78.31 206 TYR A C 1
ATOM 1701 O O . TYR A 1 206 ? 0.451 1.879 10.680 1.00 78.31 206 TYR A O 1
ATOM 1709 N N . VAL A 1 207 ? 2.376 1.225 11.656 1.00 84.88 207 VAL A N 1
ATOM 1710 C CA . VAL A 1 207 ? 2.978 0.519 10.523 1.00 84.88 207 VAL A CA 1
ATOM 1711 C C . VAL A 1 207 ? 3.104 -0.940 10.916 1.00 84.88 207 VAL A C 1
ATOM 1713 O O . VAL A 1 207 ? 3.571 -1.226 12.009 1.00 84.88 207 VAL A O 1
ATOM 1716 N N . GLN A 1 208 ? 2.719 -1.854 10.032 1.00 84.75 208 GLN A N 1
ATOM 1717 C CA . GLN A 1 208 ? 2.927 -3.283 10.242 1.00 84.75 208 GLN A CA 1
ATOM 1718 C C . GLN A 1 208 ? 3.681 -3.883 9.065 1.00 84.75 208 GLN A C 1
ATOM 1720 O O . GLN A 1 208 ? 3.510 -3.449 7.921 1.00 84.75 208 GLN A O 1
ATOM 1725 N N . TYR A 1 209 ? 4.473 -4.906 9.367 1.00 86.50 209 TYR A N 1
ATOM 1726 C CA . TYR A 1 209 ? 5.214 -5.707 8.403 1.00 86.50 209 TYR A CA 1
ATOM 1727 C C . TYR A 1 209 ? 4.616 -7.115 8.323 1.00 86.50 209 TYR A C 1
ATOM 1729 O O . TYR A 1 209 ? 4.090 -7.641 9.307 1.00 86.50 209 TYR A O 1
ATOM 1737 N N . GLU A 1 210 ? 4.708 -7.736 7.149 1.00 83.19 210 GLU A N 1
ATOM 1738 C CA . GLU A 1 210 ? 4.433 -9.156 6.976 1.00 83.19 210 GLU A CA 1
ATOM 1739 C C . GLU A 1 210 ? 5.372 -9.932 7.903 1.00 83.19 210 GLU A C 1
ATOM 1741 O O . GLU A 1 210 ? 6.596 -9.824 7.799 1.00 83.19 210 GLU A O 1
ATOM 1746 N N . ARG A 1 211 ? 4.799 -10.699 8.838 1.00 63.19 211 ARG A N 1
ATOM 1747 C CA . ARG A 1 211 ? 5.575 -11.613 9.678 1.00 63.19 211 ARG A CA 1
ATOM 1748 C C . ARG A 1 211 ? 6.208 -12.650 8.764 1.00 63.19 211 ARG A C 1
ATOM 1750 O O . ARG A 1 211 ? 5.517 -13.541 8.274 1.00 63.19 211 ARG A O 1
ATOM 1757 N N . ARG A 1 212 ? 7.508 -12.526 8.529 1.00 47.72 212 ARG A N 1
ATOM 1758 C CA . ARG A 1 212 ? 8.261 -13.560 7.839 1.00 47.72 212 ARG A CA 1
ATOM 1759 C C . ARG A 1 212 ? 8.373 -14.774 8.760 1.00 47.72 212 ARG A C 1
ATOM 1761 O O . ARG A 1 212 ? 9.056 -14.728 9.774 1.00 47.72 212 ARG A O 1
ATOM 1768 N N . GLU A 1 213 ? 7.681 -15.855 8.422 1.00 39.31 213 GLU A N 1
ATOM 1769 C CA . GLU A 1 213 ? 8.135 -17.195 8.800 1.00 39.31 213 GLU A CA 1
ATOM 1770 C C . GLU A 1 213 ? 9.322 -17.514 7.876 1.00 39.31 213 GLU A C 1
ATOM 1772 O O . GLU A 1 213 ? 9.132 -18.038 6.775 1.00 39.31 213 GLU A O 1
ATOM 1777 N N . ASP A 1 214 ? 10.536 -17.089 8.233 1.00 41.31 214 ASP A N 1
ATOM 1778 C CA . ASP A 1 214 ? 11.680 -17.201 7.326 1.00 41.31 214 ASP A CA 1
ATOM 1779 C C . ASP A 1 214 ? 12.238 -18.629 7.301 1.00 41.31 214 ASP A C 1
ATOM 1781 O O . ASP A 1 214 ? 12.907 -1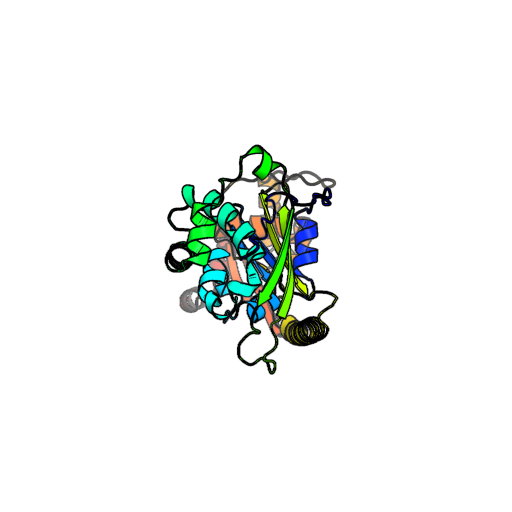9.109 8.208 1.00 41.31 214 ASP A O 1
ATOM 1785 N N . ARG A 1 215 ? 12.000 -19.313 6.178 1.00 29.44 215 ARG A N 1
ATOM 1786 C CA . ARG A 1 215 ? 12.876 -20.391 5.718 1.00 29.44 215 ARG A CA 1
ATOM 1787 C C . ARG A 1 215 ? 14.249 -19.786 5.439 1.00 29.44 215 ARG A C 1
ATOM 1789 O O . ARG A 1 215 ? 14.353 -18.885 4.611 1.00 29.44 215 ARG A O 1
ATOM 1796 N N . GLY A 1 216 ? 15.261 -20.342 6.102 1.00 34.47 216 GLY A N 1
ATOM 1797 C CA . GLY A 1 216 ? 16.663 -19.939 6.061 1.00 34.47 216 GLY A CA 1
ATOM 1798 C C . GLY A 1 216 ? 17.164 -19.394 4.722 1.00 34.47 216 GLY A C 1
ATOM 1799 O O . GLY A 1 216 ? 17.060 -20.032 3.672 1.00 34.47 216 GLY A O 1
ATOM 1800 N N . GLY A 1 217 ? 17.771 -18.216 4.807 1.00 27.72 217 GLY A N 1
ATOM 1801 C CA . GLY A 1 217 ? 18.566 -17.599 3.761 1.00 27.72 217 GLY A CA 1
ATOM 1802 C C . GLY A 1 217 ? 19.651 -16.760 4.417 1.00 27.72 217 GLY A C 1
ATOM 1803 O O . GLY A 1 217 ? 19.365 -15.711 4.984 1.00 27.72 217 GLY A O 1
ATOM 1804 N N . GLU A 1 218 ? 20.880 -17.268 4.369 1.00 38.12 218 GLU A N 1
ATOM 1805 C CA . GLU A 1 218 ? 22.098 -16.613 4.842 1.00 38.12 218 GLU A CA 1
ATOM 1806 C C . GLU A 1 218 ? 22.235 -15.209 4.233 1.00 38.12 218 GLU A C 1
ATOM 1808 O O . GLU A 1 218 ? 22.203 -15.032 3.014 1.00 38.12 218 GLU A O 1
ATOM 1813 N N . GLY A 1 219 ? 22.412 -14.203 5.088 1.00 30.16 219 GLY A N 1
ATOM 1814 C CA . GLY A 1 219 ? 22.635 -12.820 4.687 1.00 30.16 219 GLY A CA 1
ATOM 1815 C C . GLY A 1 219 ? 23.622 -12.159 5.634 1.00 30.16 219 GLY A C 1
ATOM 1816 O O . GLY A 1 219 ? 23.266 -11.761 6.737 1.00 30.16 219 GLY A O 1
ATOM 1817 N N . ILE A 1 220 ? 24.874 -12.068 5.192 1.00 32.28 220 ILE A N 1
ATOM 1818 C CA . ILE A 1 220 ? 25.967 -11.355 5.857 1.00 32.28 220 ILE A CA 1
ATOM 1819 C C . ILE A 1 220 ? 25.555 -9.890 6.064 1.00 32.28 220 ILE A C 1
ATOM 1821 O O . ILE A 1 220 ? 25.240 -9.193 5.100 1.00 32.28 220 ILE A O 1
ATOM 1825 N N . VAL A 1 221 ? 25.604 -9.413 7.309 1.00 36.91 221 VAL A N 1
ATOM 1826 C CA . VAL A 1 221 ? 25.354 -8.010 7.664 1.00 36.91 221 VAL A CA 1
ATOM 1827 C C . VAL A 1 221 ? 26.687 -7.316 7.933 1.00 36.91 221 VAL A C 1
ATOM 1829 O O . VAL A 1 221 ? 27.430 -7.688 8.838 1.00 36.91 221 VAL A O 1
ATOM 1832 N N . GLN A 1 222 ? 26.988 -6.284 7.146 1.00 32.09 222 GLN A N 1
ATOM 1833 C CA . GLN A 1 222 ? 27.964 -5.266 7.525 1.00 32.09 222 GLN A CA 1
ATOM 1834 C C . GLN A 1 222 ? 27.276 -4.210 8.390 1.00 32.09 222 GLN A C 1
ATOM 1836 O O . GLN A 1 222 ? 26.249 -3.658 7.990 1.00 32.09 222 GLN A O 1
ATOM 1841 N N . LYS A 1 223 ? 27.902 -3.842 9.513 1.00 34.75 223 LYS A N 1
ATOM 1842 C CA . LYS A 1 223 ? 27.757 -2.495 10.062 1.00 34.75 223 LYS A CA 1
ATOM 1843 C C . LYS A 1 223 ? 29.037 -2.006 10.731 1.00 34.75 223 LYS A C 1
ATOM 1845 O O . LYS A 1 223 ? 29.775 -2.758 11.364 1.00 34.75 223 LYS A O 1
ATOM 1850 N N . GLU A 1 224 ? 29.283 -0.723 10.514 1.00 33.00 224 GLU A N 1
ATOM 1851 C CA . GLU A 1 224 ? 30.380 0.074 11.042 1.00 33.00 224 GLU A CA 1
ATOM 1852 C C . GLU A 1 224 ? 30.330 0.166 12.577 1.00 33.00 224 GLU A C 1
ATOM 1854 O O . GLU A 1 224 ? 29.276 0.414 13.160 1.00 33.00 224 GLU A O 1
ATOM 1859 N N . GLY A 1 225 ? 31.499 0.065 13.218 1.00 36.25 225 GLY A N 1
ATOM 1860 C CA . GLY A 1 225 ? 31.746 0.754 14.489 1.00 36.25 225 GLY A CA 1
ATOM 1861 C C . GLY A 1 225 ? 31.545 -0.014 15.800 1.00 36.25 225 GLY A C 1
ATOM 1862 O O . GLY A 1 225 ? 31.337 0.624 16.826 1.00 36.25 225 GLY A O 1
ATOM 1863 N N . GLY A 1 226 ? 31.656 -1.341 15.822 1.00 36.16 226 GLY A N 1
ATOM 1864 C CA . GLY A 1 226 ? 31.703 -2.133 17.058 1.00 36.16 226 GLY A CA 1
ATOM 1865 C C . GLY A 1 226 ? 32.466 -3.431 16.821 1.00 36.16 226 GLY A C 1
ATOM 1866 O O . GLY A 1 226 ? 32.500 -3.907 15.691 1.00 36.16 226 GLY A O 1
ATOM 1867 N N . ILE A 1 227 ? 33.141 -3.962 17.845 1.00 41.22 227 ILE A N 1
ATOM 1868 C CA . ILE A 1 227 ? 33.960 -5.186 17.762 1.00 41.22 227 ILE A CA 1
ATOM 1869 C C . ILE A 1 227 ? 33.175 -6.266 17.004 1.00 41.22 227 ILE A C 1
ATOM 1871 O O . ILE A 1 227 ? 32.126 -6.697 17.476 1.00 41.22 227 ILE A O 1
ATOM 1875 N N . GLN A 1 228 ? 33.675 -6.669 15.830 1.00 48.09 228 GLN A N 1
ATOM 1876 C CA . GLN A 1 228 ? 33.069 -7.718 15.012 1.00 48.09 228 GLN A CA 1
ATOM 1877 C C . GLN A 1 228 ? 33.101 -9.024 15.804 1.00 48.09 228 GLN A C 1
ATOM 1879 O O . GLN A 1 228 ? 34.136 -9.680 15.892 1.00 48.09 228 GLN A O 1
ATOM 1884 N N . LEU A 1 229 ? 31.975 -9.372 16.419 1.00 56.62 229 LEU A N 1
ATOM 1885 C CA . LEU A 1 229 ? 31.768 -10.700 16.969 1.00 56.62 229 LEU A CA 1
ATOM 1886 C C . LEU A 1 229 ? 31.373 -11.604 15.812 1.00 56.62 229 LEU A C 1
ATOM 1888 O O . LEU A 1 229 ? 30.469 -11.289 15.040 1.00 56.62 229 LEU A O 1
ATOM 1892 N N . THR A 1 230 ? 32.052 -12.736 15.690 1.00 73.62 230 THR A N 1
ATOM 1893 C CA . THR A 1 230 ? 31.605 -13.778 14.767 1.00 73.62 230 THR A CA 1
ATOM 1894 C C . THR A 1 230 ? 30.233 -14.301 15.219 1.00 73.62 230 THR A C 1
ATOM 1896 O O . THR A 1 230 ? 29.926 -14.304 16.414 1.00 73.62 230 THR A O 1
ATOM 1899 N N . GLU A 1 231 ? 29.391 -14.768 14.293 1.00 69.62 231 GLU A N 1
ATOM 1900 C CA . GLU A 1 231 ? 28.070 -15.339 14.617 1.00 69.62 231 GLU A CA 1
ATOM 1901 C C . GLU A 1 231 ? 28.120 -16.398 15.749 1.00 69.62 231 GLU A C 1
ATOM 1903 O O . GLU A 1 231 ? 27.276 -16.350 16.655 1.00 69.62 231 GLU A O 1
ATOM 1908 N N . PRO A 1 232 ? 29.133 -17.292 15.814 1.00 75.19 232 PRO A N 1
ATOM 1909 C CA . PRO A 1 232 ? 29.289 -18.212 16.940 1.00 75.19 232 PRO A CA 1
ATOM 1910 C C . PRO A 1 232 ? 29.552 -17.516 18.284 1.00 75.19 232 PRO A C 1
ATOM 1912 O O . PRO A 1 232 ? 29.052 -17.959 19.320 1.00 75.19 232 PRO A O 1
ATOM 1915 N N . GLU A 1 233 ? 30.322 -16.428 18.300 1.00 77.44 233 GLU A N 1
ATOM 1916 C CA . GLU A 1 233 ? 30.629 -15.672 19.520 1.00 77.44 233 GLU A CA 1
ATOM 1917 C C . GLU A 1 233 ? 29.421 -14.881 20.016 1.00 77.44 233 GLU A C 1
ATOM 1919 O O . GLU A 1 233 ? 29.142 -14.883 21.220 1.00 77.44 233 GLU A O 1
ATOM 1924 N N . ALA A 1 2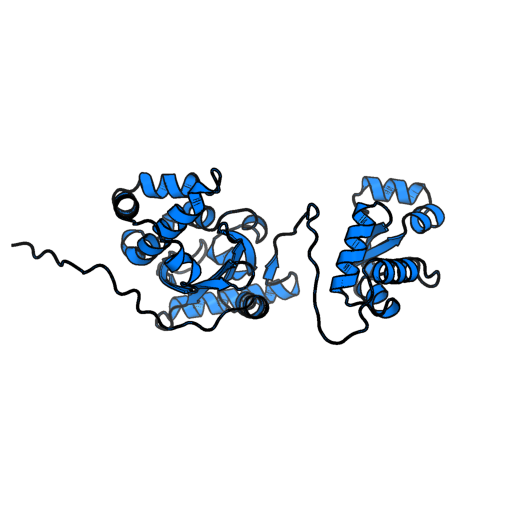34 ? 28.679 -14.258 19.098 1.00 78.94 234 ALA A N 1
ATOM 1925 C CA . ALA A 1 234 ? 27.435 -13.563 19.402 1.00 78.94 234 ALA A CA 1
ATOM 1926 C C . ALA A 1 234 ? 26.393 -14.541 19.969 1.00 78.94 234 ALA A C 1
ATOM 1928 O O . ALA A 1 234 ? 25.831 -14.309 21.044 1.00 78.94 234 ALA A O 1
ATOM 1929 N N . THR A 1 235 ? 26.239 -15.703 19.324 1.00 82.62 235 THR A N 1
ATOM 1930 C CA . THR A 1 235 ? 25.369 -16.789 19.799 1.00 82.62 235 THR A CA 1
ATOM 1931 C C . THR A 1 235 ? 25.755 -17.243 21.202 1.00 82.62 235 THR A C 1
ATOM 1933 O O . THR A 1 235 ? 24.895 -17.369 22.075 1.00 82.62 235 THR A O 1
ATOM 1936 N N . ARG A 1 236 ? 27.055 -17.432 21.466 1.00 86.12 236 ARG A N 1
ATOM 1937 C CA . ARG A 1 236 ? 27.544 -17.835 22.791 1.00 86.12 236 ARG A CA 1
ATOM 1938 C C . ARG A 1 236 ? 27.218 -16.799 23.866 1.00 86.12 236 ARG A C 1
ATOM 1940 O O . ARG A 1 236 ? 26.836 -17.179 24.970 1.00 86.12 236 ARG A O 1
ATOM 1947 N N . LYS A 1 237 ? 27.364 -15.505 23.566 1.00 85.12 237 LYS A N 1
ATOM 1948 C CA . LYS A 1 237 ? 27.052 -14.419 24.509 1.00 85.12 237 LYS A CA 1
ATOM 1949 C C . LYS A 1 237 ? 25.556 -14.342 24.826 1.00 85.12 237 LYS A C 1
ATOM 1951 O O . LYS A 1 237 ? 25.197 -14.243 25.998 1.00 85.12 237 LYS A O 1
ATOM 1956 N N . VAL A 1 238 ? 24.690 -14.442 23.816 1.00 86.69 238 VAL A N 1
ATOM 1957 C CA . VAL A 1 238 ? 23.228 -14.481 24.011 1.00 86.69 238 VAL A CA 1
ATOM 1958 C C . VAL A 1 238 ? 22.819 -15.703 24.832 1.00 86.69 238 VAL A C 1
ATOM 1960 O O . VAL A 1 238 ? 22.058 -15.579 25.792 1.00 86.69 238 VAL A O 1
ATOM 1963 N N . TYR A 1 239 ? 23.373 -16.875 24.512 1.00 86.62 239 TYR A N 1
ATOM 1964 C CA . TYR A 1 239 ? 23.091 -18.104 25.249 1.00 86.62 239 TYR A CA 1
ATOM 1965 C C . TYR A 1 239 ? 23.529 -17.998 26.720 1.00 86.62 239 TYR A C 1
ATOM 1967 O O . TYR A 1 239 ? 22.756 -18.320 27.620 1.00 86.62 239 TYR A O 1
ATOM 1975 N N . ALA A 1 240 ? 24.717 -17.446 26.988 1.00 86.19 240 ALA A N 1
ATOM 1976 C CA . ALA A 1 240 ? 25.196 -17.208 28.350 1.00 86.19 240 ALA A CA 1
ATOM 1977 C C . ALA A 1 240 ? 24.285 -16.247 29.143 1.00 86.19 240 ALA A C 1
ATOM 1979 O O . ALA A 1 240 ? 23.990 -16.504 30.312 1.00 86.19 240 ALA A O 1
ATOM 1980 N N . ALA A 1 241 ? 23.776 -15.184 28.509 1.00 85.56 241 ALA A N 1
ATOM 1981 C CA . ALA A 1 241 ? 22.836 -14.256 29.141 1.00 85.56 241 ALA A CA 1
ATOM 1982 C C . ALA A 1 241 ? 21.500 -14.935 29.518 1.00 85.56 241 ALA A C 1
ATOM 1984 O O . ALA A 1 241 ? 20.906 -14.628 30.559 1.00 85.56 241 ALA A O 1
ATOM 1985 N N . LEU A 1 242 ? 21.029 -15.898 28.720 1.00 84.44 242 LEU A N 1
ATOM 1986 C CA . LEU A 1 242 ? 19.848 -16.710 29.048 1.00 84.44 242 LEU A CA 1
ATOM 1987 C C . LEU A 1 242 ? 20.101 -17.699 30.198 1.00 84.44 242 LEU A C 1
ATOM 1989 O O . LEU A 1 242 ? 19.192 -18.007 30.979 1.00 84.44 242 LEU A O 1
ATOM 1993 N N . GLU A 1 243 ? 21.330 -18.194 30.332 1.00 83.75 243 GLU A N 1
ATOM 1994 C CA . GLU A 1 243 ? 21.719 -19.121 31.399 1.00 83.75 243 GLU A CA 1
ATOM 1995 C C . GLU A 1 243 ? 22.013 -18.447 32.745 1.00 83.75 243 GLU A C 1
ATOM 1997 O O . GLU A 1 243 ? 22.110 -19.134 33.768 1.00 83.75 243 GLU A O 1
ATOM 2002 N N . ASN A 1 244 ? 22.088 -17.114 32.790 1.00 77.50 244 ASN A N 1
ATOM 2003 C CA . ASN A 1 244 ? 22.304 -16.386 34.034 1.00 77.50 244 ASN A CA 1
ATOM 2004 C C . ASN A 1 244 ? 21.193 -16.688 35.062 1.00 77.50 244 ASN A C 1
ATOM 2006 O O . ASN A 1 244 ? 20.013 -16.371 34.876 1.00 77.50 244 ASN A O 1
ATOM 2010 N N . ARG A 1 245 ? 21.595 -17.289 36.189 1.00 74.69 245 ARG A N 1
ATOM 2011 C CA . ARG A 1 245 ? 20.703 -17.788 37.252 1.00 74.69 245 ARG A CA 1
ATOM 2012 C C . ARG A 1 245 ? 20.032 -16.692 38.075 1.00 74.69 245 ARG A C 1
ATOM 2014 O O . ARG A 1 245 ? 19.084 -16.989 38.795 1.00 74.69 245 ARG A O 1
ATOM 2021 N N . THR A 1 246 ? 20.497 -15.448 37.967 1.00 70.31 246 THR A N 1
ATOM 2022 C CA . THR A 1 246 ? 19.916 -14.297 38.679 1.00 70.31 246 THR A CA 1
ATOM 2023 C C . THR A 1 246 ? 18.464 -14.057 38.263 1.00 70.31 246 THR A C 1
ATOM 2025 O O . THR A 1 246 ? 17.653 -13.586 39.057 1.00 70.31 246 THR A O 1
ATOM 2028 N N . TYR A 1 247 ? 18.112 -14.434 37.032 1.00 68.69 247 TYR A N 1
ATOM 2029 C CA . TYR A 1 247 ? 16.781 -14.244 36.476 1.00 68.69 247 TYR A CA 1
ATOM 2030 C C . TYR A 1 247 ? 16.198 -15.581 36.026 1.00 68.69 247 TYR A C 1
ATOM 2032 O O . TYR A 1 247 ? 16.887 -16.420 35.442 1.00 68.69 247 TYR A O 1
ATOM 2040 N N . SER A 1 248 ? 14.908 -15.791 36.298 1.00 66.62 248 SER A N 1
ATOM 2041 C CA . SER A 1 248 ? 14.209 -16.979 35.805 1.00 66.62 248 SER A CA 1
ATOM 2042 C C . SER A 1 248 ? 13.868 -16.816 34.323 1.00 66.62 248 SER A C 1
ATOM 2044 O O . SER A 1 248 ? 14.237 -17.659 33.528 1.00 66.62 248 SER A O 1
ATOM 2046 N N . TRP A 1 249 ? 13.242 -15.715 33.913 1.00 76.94 249 TRP A N 1
ATOM 2047 C CA . TRP A 1 249 ? 12.847 -15.467 32.521 1.00 76.94 249 TRP A CA 1
ATOM 2048 C C . TRP A 1 249 ? 13.418 -14.133 32.039 1.00 76.94 249 TRP A C 1
ATOM 2050 O O . TRP A 1 249 ? 13.549 -13.209 32.843 1.00 76.94 249 TRP A O 1
ATOM 2060 N N . ARG A 1 250 ? 13.771 -14.031 30.753 1.00 78.62 250 ARG A N 1
ATOM 2061 C CA . ARG A 1 250 ? 14.505 -12.883 30.195 1.00 78.62 250 ARG A CA 1
ATOM 2062 C C . ARG A 1 250 ? 13.741 -12.228 29.049 1.00 78.62 250 ARG A C 1
ATOM 2064 O O . ARG A 1 250 ? 13.187 -12.927 28.219 1.00 78.62 250 ARG A O 1
ATOM 2071 N N . THR A 1 251 ? 13.737 -10.903 28.967 1.00 83.44 251 THR A N 1
ATOM 2072 C CA . THR A 1 251 ? 13.216 -10.157 27.802 1.00 83.44 251 THR A CA 1
ATOM 2073 C C . THR A 1 251 ? 14.346 -9.833 26.820 1.00 83.44 251 THR A C 1
ATOM 2075 O O . THR A 1 251 ? 15.499 -9.743 27.252 1.00 83.44 251 THR A O 1
ATOM 2078 N N . LEU A 1 252 ? 14.043 -9.576 25.539 1.00 83.19 252 LEU A N 1
ATOM 2079 C CA . LEU A 1 252 ? 15.056 -9.159 24.548 1.00 83.19 252 LEU A CA 1
ATOM 2080 C C . LEU A 1 252 ? 15.904 -7.961 25.020 1.00 83.19 252 LEU A C 1
ATOM 2082 O O . LEU A 1 252 ? 17.130 -8.081 24.999 1.00 83.19 252 LEU A O 1
ATOM 2086 N N . PRO A 1 253 ? 15.328 -6.866 25.571 1.00 79.38 253 PRO A N 1
ATOM 2087 C CA . PRO A 1 253 ? 16.132 -5.752 26.079 1.00 79.38 253 PRO A CA 1
ATOM 2088 C C . PRO A 1 253 ? 17.072 -6.148 27.225 1.00 79.38 253 PRO A C 1
ATOM 2090 O O . PRO A 1 253 ? 18.168 -5.605 27.354 1.00 79.38 253 PRO A O 1
ATOM 2093 N N . SER A 1 254 ? 16.660 -7.102 28.071 1.00 73.19 254 SER A N 1
ATOM 2094 C CA . SER A 1 254 ? 17.504 -7.595 29.167 1.00 73.19 254 SER A CA 1
ATOM 2095 C C . SER A 1 254 ? 18.655 -8.468 28.675 1.00 73.19 254 SER A C 1
ATOM 2097 O O . SER A 1 254 ? 19.700 -8.502 29.316 1.00 73.19 254 SER A O 1
ATOM 2099 N N . ILE A 1 255 ? 18.452 -9.202 27.578 1.00 81.25 255 ILE A N 1
ATOM 2100 C CA . ILE A 1 255 ? 19.466 -10.068 26.975 1.00 81.25 255 ILE A CA 1
ATOM 2101 C C . ILE A 1 255 ? 20.476 -9.185 26.249 1.00 81.25 255 ILE A C 1
ATOM 2103 O O . ILE A 1 255 ? 21.652 -9.257 26.573 1.00 81.25 255 ILE A O 1
ATOM 2107 N N . SER A 1 256 ? 20.000 -8.267 25.400 1.00 80.00 256 SER A N 1
ATOM 2108 C CA . SER A 1 256 ? 20.814 -7.270 24.688 1.00 80.00 256 SER A CA 1
ATOM 2109 C C . SER A 1 256 ? 21.759 -6.500 25.610 1.00 80.00 256 SER A C 1
ATOM 2111 O O . SER A 1 256 ? 22.955 -6.413 25.332 1.00 80.00 256 SER A O 1
ATOM 2113 N N . ARG A 1 257 ? 21.261 -6.017 26.757 1.00 75.06 257 ARG A N 1
ATOM 2114 C CA . ARG A 1 257 ? 22.084 -5.295 27.739 1.00 75.06 257 ARG A CA 1
ATOM 2115 C C . ARG A 1 257 ? 23.202 -6.148 28.342 1.00 75.06 257 ARG A C 1
ATOM 2117 O O . ARG A 1 257 ? 24.263 -5.616 28.631 1.00 75.06 257 ARG A O 1
ATOM 2124 N N . GLU A 1 258 ? 22.954 -7.434 28.583 1.00 77.06 258 GLU A N 1
ATOM 2125 C CA . GLU A 1 258 ? 23.933 -8.325 29.220 1.00 77.06 258 GLU A CA 1
ATOM 2126 C C . GLU A 1 258 ? 24.913 -8.932 28.213 1.00 77.06 258 GLU A C 1
ATOM 2128 O O . GLU A 1 258 ? 26.077 -9.143 28.538 1.00 77.06 258 GLU A O 1
ATOM 2133 N N . SER A 1 259 ? 24.460 -9.200 26.989 1.00 80.12 259 SER A N 1
ATOM 2134 C CA . SER A 1 259 ? 25.313 -9.724 25.927 1.00 80.12 259 SER A CA 1
ATOM 2135 C C . SER A 1 259 ? 26.114 -8.637 25.207 1.00 80.12 259 SER A C 1
ATOM 2137 O O . SER A 1 259 ? 27.027 -8.985 24.462 1.00 80.12 259 SER A O 1
ATOM 2139 N N . GLU A 1 260 ? 25.788 -7.355 25.421 1.00 82.12 260 GLU A N 1
ATOM 2140 C CA . GLU A 1 260 ? 26.343 -6.201 24.692 1.00 82.12 260 GLU A CA 1
ATOM 2141 C C . GLU A 1 260 ? 26.145 -6.335 23.169 1.00 82.12 260 GLU A C 1
ATOM 2143 O O . GLU A 1 260 ? 27.035 -6.040 22.378 1.00 82.12 260 GLU A O 1
ATOM 2148 N N . ILE A 1 261 ? 24.974 -6.841 22.767 1.00 78.44 261 ILE A N 1
ATOM 2149 C CA . ILE A 1 261 ? 24.591 -7.105 21.369 1.00 78.44 261 ILE A CA 1
ATOM 2150 C C . ILE A 1 261 ? 23.334 -6.294 21.066 1.00 78.44 261 ILE A C 1
ATOM 2152 O O . ILE A 1 261 ? 22.486 -6.125 21.951 1.00 78.44 261 ILE A O 1
ATOM 2156 N N . ALA A 1 262 ? 23.210 -5.774 19.844 1.00 79.31 262 ALA A N 1
ATOM 2157 C CA . ALA A 1 262 ? 22.065 -4.956 19.459 1.00 79.31 262 ALA A CA 1
ATOM 2158 C C . ALA A 1 262 ? 20.744 -5.746 19.611 1.00 79.31 262 ALA A C 1
ATOM 2160 O O . ALA A 1 262 ? 20.732 -6.955 19.368 1.00 79.31 262 ALA A O 1
ATOM 2161 N N . PRO A 1 263 ? 19.629 -5.122 20.034 1.00 75.31 263 PRO A N 1
ATOM 2162 C CA . PRO A 1 263 ? 18.358 -5.824 20.226 1.00 75.31 263 PRO A CA 1
ATOM 2163 C C . PRO A 1 263 ? 17.892 -6.618 19.000 1.00 75.31 263 PRO A C 1
ATOM 2165 O O . PRO A 1 263 ? 17.343 -7.706 19.158 1.00 75.31 263 PRO A O 1
ATOM 2168 N N . GLU A 1 264 ? 18.150 -6.102 17.799 1.00 78.81 264 GLU A N 1
ATOM 2169 C CA . GLU A 1 264 ? 17.808 -6.735 16.525 1.00 78.81 264 GLU A CA 1
ATOM 2170 C C . GLU A 1 264 ? 18.632 -8.012 16.306 1.00 78.81 264 GLU A C 1
ATOM 2172 O O . GLU A 1 264 ? 18.085 -9.058 15.973 1.00 78.81 264 GLU A O 1
ATOM 2177 N N . GLU A 1 265 ? 19.938 -7.957 16.582 1.00 76.81 265 GLU A N 1
ATOM 2178 C CA . GLU A 1 265 ? 20.843 -9.110 16.501 1.00 76.81 265 GLU A CA 1
ATOM 2179 C C . GLU A 1 265 ? 20.508 -10.166 17.560 1.00 76.81 265 GLU A C 1
ATOM 2181 O O . GLU A 1 265 ? 20.525 -11.364 17.277 1.00 76.81 265 GLU A O 1
ATOM 2186 N N . VAL A 1 266 ? 20.153 -9.737 18.777 1.00 79.75 266 VAL A N 1
ATOM 2187 C CA . VAL A 1 266 ? 19.668 -10.652 19.814 1.00 79.75 266 VAL A CA 1
ATOM 2188 C C . VAL A 1 266 ? 18.377 -11.325 19.373 1.00 79.75 266 VAL A C 1
ATOM 2190 O O . VAL A 1 266 ? 18.264 -12.529 19.574 1.00 79.75 266 VAL A O 1
ATOM 2193 N N . SER A 1 267 ? 17.433 -10.598 18.767 1.00 84.19 267 SER A N 1
ATOM 2194 C CA . SER A 1 267 ? 16.198 -11.197 18.245 1.00 84.19 267 SER A CA 1
ATOM 2195 C C . SER A 1 267 ? 16.519 -12.316 17.260 1.00 84.19 267 SER A C 1
ATOM 2197 O O . SER A 1 267 ? 16.122 -13.450 17.496 1.00 84.19 267 SER A O 1
ATOM 2199 N N . THR A 1 268 ? 17.355 -12.041 16.255 1.00 81.12 268 THR A N 1
ATOM 2200 C CA . THR A 1 268 ? 17.769 -13.038 15.256 1.00 81.1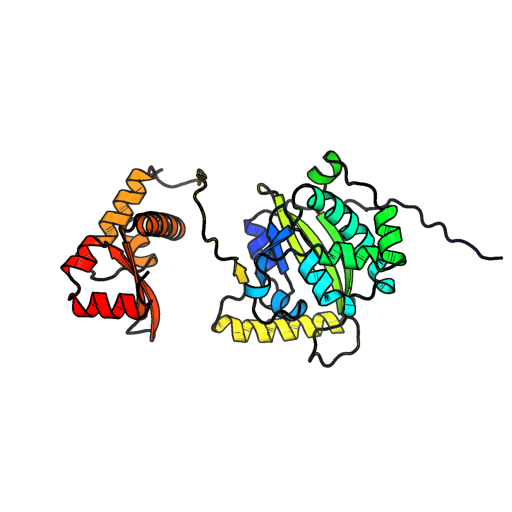2 268 THR A CA 1
ATOM 2201 C C . THR A 1 268 ? 18.419 -14.268 15.893 1.00 81.12 268 THR A C 1
ATOM 2203 O O . THR A 1 268 ? 18.115 -15.403 15.533 1.00 81.12 268 THR A O 1
ATOM 2206 N N . ILE A 1 269 ? 19.308 -14.076 16.872 1.00 84.19 269 ILE A N 1
ATOM 2207 C CA . ILE A 1 269 ? 19.971 -15.193 17.559 1.00 84.19 269 ILE A CA 1
ATOM 2208 C C . ILE A 1 269 ? 18.968 -16.008 18.385 1.00 84.19 269 ILE A C 1
ATOM 2210 O O . ILE A 1 269 ? 19.050 -17.237 18.417 1.00 84.19 269 ILE A O 1
ATOM 2214 N N . ILE A 1 270 ? 18.036 -15.345 19.070 1.00 86.75 270 ILE A N 1
ATOM 2215 C CA . ILE A 1 270 ? 16.985 -15.998 19.853 1.00 86.75 270 ILE A CA 1
ATOM 2216 C C . ILE A 1 270 ? 16.061 -16.809 18.946 1.00 86.75 270 ILE A C 1
ATOM 2218 O O . ILE A 1 270 ? 15.764 -17.954 19.285 1.00 86.75 270 ILE A O 1
ATOM 2222 N N . ASP A 1 271 ? 15.687 -16.262 17.793 1.00 82.81 271 ASP A N 1
ATOM 2223 C CA . ASP A 1 271 ? 14.855 -16.937 16.800 1.00 82.81 271 ASP A CA 1
ATOM 2224 C C . ASP A 1 271 ? 15.571 -18.189 16.267 1.00 82.81 271 ASP A C 1
ATOM 2226 O O . ASP A 1 271 ? 15.038 -19.294 16.370 1.00 82.81 271 ASP A O 1
ATOM 2230 N N . ASN A 1 272 ? 16.842 -18.067 15.861 1.00 79.12 272 ASN A N 1
ATOM 2231 C CA . ASN A 1 272 ? 17.669 -19.198 15.416 1.00 79.12 272 ASN A CA 1
ATOM 2232 C C . ASN A 1 272 ? 17.812 -20.295 16.489 1.00 79.12 272 ASN A C 1
ATOM 2234 O O . ASN A 1 272 ? 17.808 -21.496 16.202 1.00 79.12 272 ASN A O 1
ATOM 2238 N N . LEU A 1 273 ? 17.973 -19.909 17.756 1.00 82.12 273 LEU A N 1
ATOM 2239 C CA . LEU A 1 273 ? 18.039 -20.855 18.872 1.00 82.12 273 LEU A CA 1
ATOM 2240 C C . LEU A 1 273 ? 16.664 -21.483 19.171 1.00 82.12 273 LEU A C 1
ATOM 2242 O O . LEU A 1 273 ? 16.605 -22.651 19.570 1.00 82.12 273 LEU A O 1
ATOM 2246 N N . GLY A 1 274 ? 15.577 -20.740 18.962 1.00 81.00 274 GLY A N 1
ATOM 2247 C CA . GLY A 1 274 ? 14.196 -21.211 19.040 1.00 81.00 274 GLY A CA 1
ATOM 2248 C C . GLY A 1 274 ? 13.882 -22.263 17.978 1.00 81.00 274 GLY A C 1
ATOM 2249 O O . GLY A 1 274 ? 13.398 -23.340 18.321 1.00 81.00 274 GLY A O 1
ATOM 2250 N N . GLU A 1 275 ? 14.267 -22.031 16.721 1.00 76.00 275 GLU A N 1
ATOM 2251 C CA . GLU A 1 275 ? 14.113 -22.998 15.620 1.00 76.00 275 GLU A CA 1
ATOM 2252 C C . GLU A 1 275 ? 14.839 -24.319 15.890 1.00 76.00 275 GLU A C 1
ATOM 2254 O O . GLU A 1 275 ? 14.350 -25.406 15.575 1.00 76.00 275 GLU A O 1
ATOM 2259 N N . ARG A 1 276 ? 16.001 -24.244 16.545 1.00 77.44 276 ARG A N 1
ATOM 2260 C CA . ARG A 1 276 ? 16.772 -25.417 16.980 1.00 77.44 276 ARG A CA 1
ATOM 2261 C C . ARG A 1 276 ? 16.184 -26.098 18.219 1.00 77.44 276 ARG A C 1
ATOM 2263 O O . ARG A 1 276 ? 16.751 -27.079 18.705 1.00 77.44 276 ARG A O 1
ATOM 2270 N N . GLY A 1 277 ? 15.079 -25.580 18.753 1.00 79.75 277 GLY A N 1
ATOM 2271 C CA . GLY A 1 277 ? 14.418 -26.075 19.953 1.00 79.75 277 GLY A CA 1
ATOM 2272 C C . GLY A 1 277 ? 15.274 -25.937 21.211 1.00 79.75 277 GLY A C 1
ATOM 2273 O O . GLY A 1 277 ? 15.148 -26.760 22.118 1.00 79.75 277 GLY A O 1
ATOM 2274 N N . LEU A 1 278 ? 16.180 -24.955 21.258 1.00 82.94 278 LEU A N 1
ATOM 2275 C CA . LEU A 1 278 ? 17.076 -24.702 22.394 1.00 82.94 278 LEU A CA 1
ATOM 2276 C C . LEU A 1 278 ? 16.528 -23.634 23.348 1.00 82.94 278 LEU A C 1
ATOM 2278 O O . LEU A 1 278 ? 16.986 -23.537 24.490 1.00 82.94 278 LEU A O 1
ATOM 2282 N N . ILE A 1 279 ? 15.538 -22.859 22.909 1.00 87.31 279 ILE A N 1
ATOM 2283 C CA . ILE A 1 279 ? 14.866 -21.820 23.690 1.00 87.31 279 ILE A CA 1
ATOM 2284 C C . ILE A 1 279 ? 13.377 -22.131 23.788 1.00 87.31 279 ILE A C 1
ATOM 2286 O O . ILE A 1 279 ? 12.801 -22.779 22.924 1.00 87.31 279 ILE A O 1
ATOM 2290 N N . VAL A 1 280 ? 12.789 -21.675 24.886 1.00 80.25 280 VAL A N 1
ATOM 2291 C CA . VAL A 1 280 ? 11.361 -21.680 25.161 1.00 80.25 280 VAL A CA 1
ATOM 2292 C C . VAL A 1 280 ? 10.904 -20.229 25.234 1.00 80.25 280 VAL A C 1
ATOM 2294 O O . VAL A 1 280 ? 11.417 -19.457 26.054 1.00 80.25 280 VAL A O 1
ATOM 2297 N N . GLU A 1 281 ? 9.946 -19.867 24.386 1.00 85.56 281 GLU A N 1
ATOM 2298 C CA . GLU A 1 281 ? 9.309 -18.550 24.369 1.00 85.56 281 GLU A CA 1
ATOM 2299 C C . GLU A 1 281 ? 8.001 -18.604 25.167 1.00 85.56 281 GLU A C 1
ATOM 2301 O O . GLU A 1 281 ? 7.220 -19.543 25.035 1.00 85.56 281 GLU A O 1
ATOM 2306 N N . ALA A 1 282 ? 7.731 -17.600 26.000 1.00 75.19 282 ALA A N 1
ATOM 2307 C CA . ALA A 1 282 ? 6.463 -17.482 26.708 1.00 75.19 282 ALA A CA 1
ATOM 2308 C C . ALA A 1 282 ? 5.975 -16.034 26.753 1.00 75.19 282 ALA A C 1
ATOM 2310 O O . ALA A 1 282 ? 6.730 -15.117 27.070 1.00 75.19 282 ALA A O 1
ATOM 2311 N N . ASN A 1 283 ? 4.674 -15.837 26.559 1.00 78.62 283 ASN A N 1
ATOM 2312 C CA . ASN A 1 283 ? 4.038 -14.545 26.803 1.00 78.62 283 ASN A CA 1
ATOM 2313 C C . ASN A 1 283 ? 3.645 -14.437 28.278 1.00 78.62 283 ASN A C 1
ATOM 2315 O O . ASN A 1 283 ? 2.787 -15.177 28.765 1.00 78.62 283 ASN A O 1
ATOM 2319 N N . ARG A 1 284 ? 4.269 -13.514 29.016 1.00 72.06 284 ARG A N 1
ATOM 2320 C CA . ARG A 1 284 ? 3.982 -13.282 30.437 1.00 72.06 284 ARG A CA 1
ATOM 2321 C C . ARG A 1 284 ? 3.480 -11.871 30.669 1.00 72.06 284 ARG A C 1
ATOM 2323 O O . ARG A 1 284 ? 3.951 -10.917 30.069 1.00 72.06 284 ARG A O 1
ATOM 2330 N N . ARG A 1 285 ? 2.546 -11.726 31.605 1.00 72.88 285 ARG A N 1
ATOM 2331 C CA . ARG A 1 285 ? 2.089 -10.408 32.039 1.00 72.88 285 ARG A CA 1
ATOM 2332 C C . ARG A 1 285 ? 3.142 -9.766 32.936 1.00 72.88 285 ARG A C 1
ATOM 2334 O O . ARG A 1 285 ? 3.467 -10.321 33.989 1.00 72.88 285 ARG A O 1
ATOM 2341 N N . ASN A 1 286 ? 3.644 -8.599 32.552 1.00 70.50 286 ASN A N 1
ATOM 2342 C CA . ASN A 1 286 ? 4.480 -7.779 33.414 1.00 70.50 286 ASN A CA 1
ATOM 2343 C C . ASN A 1 286 ? 3.671 -7.399 34.670 1.00 70.50 286 ASN A C 1
ATOM 2345 O O . ASN A 1 286 ? 2.524 -6.952 34.585 1.00 70.50 286 ASN A O 1
ATOM 2349 N N . ARG A 1 287 ? 4.230 -7.633 35.864 1.00 60.56 287 ARG A N 1
ATOM 2350 C CA . ARG A 1 287 ? 3.512 -7.405 37.129 1.00 60.56 287 ARG A CA 1
ATOM 2351 C C . ARG A 1 287 ? 3.254 -5.925 37.402 1.00 60.56 287 ARG A C 1
ATOM 2353 O O . ARG A 1 287 ? 2.221 -5.626 38.011 1.00 60.56 287 ARG A O 1
ATOM 2360 N N . GLU A 1 288 ? 4.155 -5.062 36.946 1.00 66.50 288 GLU A N 1
ATOM 2361 C CA . GLU A 1 288 ? 4.136 -3.615 37.162 1.00 66.50 288 GLU A CA 1
ATOM 2362 C C . GLU A 1 288 ? 3.272 -2.923 36.109 1.00 66.50 288 GLU A C 1
ATOM 2364 O O . GLU A 1 288 ? 2.289 -2.280 36.466 1.00 66.50 288 GLU A O 1
ATOM 2369 N N . THR A 1 289 ? 3.558 -3.135 34.820 1.00 68.75 289 THR A N 1
ATOM 2370 C CA . THR A 1 289 ? 2.844 -2.441 33.729 1.00 68.75 289 THR A CA 1
ATOM 2371 C C . THR A 1 289 ? 1.529 -3.111 33.329 1.00 68.75 289 THR A C 1
ATOM 2373 O O . THR A 1 289 ? 0.707 -2.507 32.652 1.00 68.75 289 THR A O 1
ATOM 2376 N N . LYS A 1 290 ? 1.289 -4.360 33.758 1.00 72.75 290 LYS A N 1
ATOM 2377 C CA . LYS A 1 290 ? 0.151 -5.211 33.342 1.00 72.75 290 LYS A CA 1
ATOM 2378 C C . LYS A 1 290 ? 0.101 -5.541 31.845 1.00 72.75 290 LYS A C 1
ATOM 2380 O O . LYS A 1 290 ? -0.838 -6.229 31.430 1.00 72.75 290 LYS A O 1
ATOM 2385 N N . GLU A 1 291 ? 1.094 -5.132 31.068 1.00 70.94 291 GLU A N 1
ATOM 2386 C CA . GLU A 1 291 ? 1.239 -5.462 29.651 1.00 70.94 291 GLU A CA 1
ATOM 2387 C C . GLU A 1 291 ? 1.719 -6.903 29.471 1.00 70.94 291 GLU A C 1
ATOM 2389 O O . GLU A 1 291 ? 2.323 -7.496 30.369 1.00 70.94 291 GLU A O 1
ATOM 2394 N N . MET A 1 292 ? 1.440 -7.481 28.307 1.00 75.81 292 MET A N 1
ATOM 2395 C CA . MET A 1 292 ? 1.995 -8.775 27.925 1.00 75.81 292 MET A CA 1
ATOM 2396 C C . MET A 1 292 ? 3.382 -8.556 27.326 1.00 75.81 292 MET A C 1
ATOM 2398 O O . MET A 1 292 ? 3.539 -7.753 26.415 1.00 75.81 292 MET A O 1
ATOM 2402 N N . VAL A 1 293 ? 4.377 -9.272 27.840 1.00 78.06 293 VAL A N 1
ATOM 2403 C CA . VAL A 1 293 ? 5.756 -9.238 27.355 1.00 78.06 293 VAL A CA 1
ATOM 2404 C C . VAL A 1 293 ? 6.216 -10.642 26.997 1.00 78.06 293 VAL A C 1
ATOM 2406 O O . VAL A 1 293 ? 5.966 -11.601 27.736 1.00 78.06 293 VAL A O 1
ATOM 2409 N N . THR A 1 294 ? 6.918 -10.756 25.877 1.00 84.06 294 THR A N 1
ATOM 2410 C CA . THR A 1 294 ? 7.569 -12.001 25.482 1.00 84.06 294 THR A CA 1
ATOM 2411 C C . THR A 1 294 ? 8.834 -12.195 26.302 1.00 84.06 294 THR A C 1
ATOM 2413 O O . THR A 1 294 ? 9.679 -11.299 26.415 1.00 84.06 294 THR A O 1
ATOM 2416 N N . VAL A 1 295 ? 8.955 -13.373 26.903 1.00 83.06 295 VAL A N 1
ATOM 2417 C CA . VAL A 1 295 ? 10.122 -13.769 27.676 1.00 83.06 295 VAL A CA 1
ATOM 2418 C C . VAL A 1 295 ? 10.677 -15.099 27.193 1.00 83.06 295 VAL A C 1
ATOM 2420 O O . VAL A 1 295 ? 9.943 -15.982 26.761 1.00 83.06 295 VAL A O 1
ATOM 2423 N N . TYR A 1 296 ? 11.983 -15.247 27.341 1.00 88.19 296 TYR A N 1
ATOM 2424 C CA . TYR A 1 296 ? 12.769 -16.353 26.829 1.00 88.19 296 TYR A CA 1
ATOM 2425 C C . TYR A 1 296 ? 13.514 -17.035 27.975 1.00 88.19 296 TYR A C 1
ATOM 2427 O O . TYR A 1 296 ? 13.918 -16.398 28.959 1.00 88.19 296 TYR A O 1
ATOM 2435 N N . LYS A 1 297 ? 13.688 -18.347 27.845 1.00 86.69 297 LYS A N 1
ATOM 2436 C CA . LYS A 1 297 ? 14.501 -19.191 28.726 1.00 86.69 297 LYS A CA 1
ATOM 2437 C C . LYS A 1 297 ? 15.096 -20.324 27.889 1.00 86.69 297 LYS A C 1
ATOM 2439 O O . LYS A 1 297 ? 14.463 -20.766 26.938 1.00 86.69 297 LYS A O 1
ATOM 2444 N N . THR A 1 298 ? 16.280 -20.831 28.233 1.00 86.88 298 THR A N 1
ATOM 2445 C CA . THR A 1 298 ? 16.792 -22.047 27.578 1.00 86.88 298 THR A CA 1
ATOM 2446 C C . THR A 1 298 ? 15.900 -23.249 27.898 1.00 86.88 298 THR A C 1
ATOM 2448 O O . THR A 1 298 ? 15.363 -23.371 29.005 1.00 86.88 298 THR A O 1
ATOM 2451 N N . LYS A 1 299 ? 15.748 -24.171 26.947 1.00 82.88 299 LYS A N 1
ATOM 2452 C CA . LYS A 1 299 ? 14.938 -25.382 27.125 1.00 82.88 299 LYS A CA 1
ATOM 2453 C C . LYS A 1 299 ? 15.414 -26.228 28.302 1.00 82.88 299 LYS A C 1
ATOM 2455 O O . LYS A 1 299 ? 14.595 -26.680 29.096 1.00 82.88 299 LYS A O 1
ATOM 2460 N N . GLU A 1 300 ? 16.726 -26.352 28.480 1.00 82.88 300 GLU A N 1
ATOM 2461 C CA . GLU A 1 300 ? 17.312 -27.076 29.611 1.00 82.88 300 GLU A CA 1
ATOM 2462 C C . GLU A 1 300 ? 16.881 -26.475 30.960 1.00 82.88 300 GLU A C 1
ATOM 2464 O O . GLU A 1 300 ? 16.416 -27.191 31.854 1.00 82.88 300 GLU A O 1
ATOM 2469 N N . ARG A 1 301 ? 16.955 -25.144 31.111 1.00 81.19 301 ARG A N 1
ATOM 2470 C CA . ARG A 1 301 ? 16.488 -24.475 32.334 1.00 81.19 301 ARG A CA 1
ATOM 2471 C C . ARG A 1 301 ? 14.985 -24.604 32.509 1.00 81.19 301 ARG A C 1
ATOM 2473 O O . ARG A 1 301 ? 14.527 -24.790 33.633 1.00 81.19 301 ARG A O 1
ATOM 2480 N N . TYR A 1 302 ? 14.215 -24.507 31.430 1.00 80.12 302 TYR A N 1
ATOM 2481 C CA . TYR A 1 302 ? 12.766 -24.670 31.482 1.00 80.12 302 TYR A CA 1
ATOM 2482 C C . TYR A 1 302 ? 12.380 -26.062 31.996 1.00 80.12 302 TYR A C 1
ATOM 2484 O O . TYR A 1 302 ? 11.584 -26.186 32.924 1.00 80.12 302 TYR A O 1
ATOM 2492 N N . GLU A 1 303 ? 13.000 -27.115 31.468 1.00 80.44 303 GLU A N 1
ATOM 2493 C CA . GLU A 1 303 ? 12.727 -28.494 31.877 1.00 80.44 303 GLU A CA 1
ATOM 2494 C C . GLU A 1 303 ? 13.156 -28.804 33.315 1.00 80.44 303 GLU A C 1
ATOM 2496 O O . GLU A 1 303 ? 12.524 -29.639 33.976 1.00 80.44 303 GLU A O 1
ATOM 2501 N N . LYS A 1 304 ? 14.207 -28.134 33.798 1.00 82.69 304 LYS A N 1
ATOM 2502 C CA . LYS A 1 304 ? 14.741 -28.293 35.154 1.00 82.69 304 LYS A CA 1
ATOM 2503 C C . LYS A 1 304 ? 13.963 -27.502 36.205 1.00 82.69 304 LYS A C 1
ATOM 2505 O O . LYS A 1 304 ? 13.752 -28.006 37.305 1.00 82.69 304 LYS A O 1
ATOM 2510 N N . GLU A 1 305 ? 13.575 -26.268 35.893 1.00 78.88 305 GLU A N 1
ATOM 2511 C CA . GLU A 1 305 ? 12.974 -25.337 36.856 1.00 78.88 305 GLU A CA 1
ATOM 2512 C C . GLU A 1 305 ? 11.438 -25.390 36.873 1.00 78.88 305 GLU A C 1
ATOM 2514 O O . GLU A 1 305 ? 10.843 -25.100 37.909 1.00 78.88 305 GLU A O 1
ATOM 2519 N N . GLU A 1 306 ? 10.776 -25.753 35.766 1.00 75.06 306 GLU A N 1
ATOM 2520 C CA . GLU A 1 306 ? 9.310 -25.736 35.690 1.00 75.06 306 GLU A CA 1
ATOM 2521 C C . GLU A 1 306 ? 8.696 -27.122 36.003 1.00 75.06 306 GLU A C 1
ATOM 2523 O O . GLU A 1 306 ? 9.040 -28.142 35.375 1.00 75.06 306 GLU A O 1
ATOM 2528 N N . PRO A 1 307 ? 7.737 -27.198 36.952 1.00 75.25 307 PRO A N 1
ATOM 2529 C CA . PRO A 1 307 ? 7.038 -28.436 37.281 1.00 75.25 307 PRO A CA 1
ATOM 2530 C C . PRO A 1 307 ? 6.391 -29.077 36.048 1.00 75.25 307 PRO A C 1
ATOM 2532 O O . PRO A 1 307 ? 5.821 -28.387 35.203 1.00 75.25 307 PRO A O 1
ATOM 2535 N N . LYS A 1 308 ? 6.421 -30.414 35.957 1.00 66.94 308 LYS A N 1
ATOM 2536 C CA . LYS A 1 308 ? 5.873 -31.171 34.809 1.00 66.94 308 LYS A CA 1
ATOM 2537 C C . LYS A 1 308 ? 4.421 -30.797 34.472 1.00 66.94 308 LYS A C 1
ATOM 2539 O O . LYS A 1 308 ? 4.070 -30.735 33.299 1.00 66.94 308 LYS A O 1
ATOM 2544 N N . LEU A 1 309 ? 3.606 -30.504 35.488 1.00 46.56 309 LEU A N 1
ATOM 2545 C CA . LEU A 1 309 ? 2.214 -30.082 35.317 1.00 46.56 309 LEU A CA 1
ATOM 2546 C C . LEU A 1 309 ? 2.098 -28.720 34.611 1.00 46.56 309 LEU A C 1
ATOM 2548 O O . LEU A 1 309 ? 1.284 -28.577 33.705 1.00 46.56 309 LEU A O 1
ATOM 2552 N N . ASN A 1 310 ? 2.947 -27.749 34.958 1.00 55.59 310 ASN A N 1
ATOM 2553 C CA . ASN A 1 310 ? 2.953 -26.436 34.305 1.00 55.59 310 ASN A CA 1
ATOM 2554 C C . ASN A 1 310 ? 3.404 -26.547 32.847 1.00 55.59 310 ASN A C 1
ATOM 2556 O O . ASN A 1 310 ? 2.829 -25.896 31.984 1.00 55.59 310 ASN A O 1
ATOM 2560 N N . ARG A 1 311 ? 4.366 -27.432 32.560 1.00 60.44 311 ARG A N 1
ATOM 2561 C CA . ARG A 1 311 ? 4.810 -27.704 31.185 1.00 60.44 311 ARG A CA 1
ATOM 2562 C C . ARG A 1 311 ? 3.695 -28.267 30.312 1.00 60.44 311 ARG A C 1
ATOM 2564 O O . ARG A 1 311 ? 3.493 -27.808 29.193 1.00 60.44 311 ARG A O 1
ATOM 2571 N N . PHE A 1 312 ? 2.935 -29.214 30.855 1.00 47.19 312 PHE A N 1
ATOM 2572 C CA . PHE A 1 312 ? 1.789 -29.809 30.175 1.00 47.19 312 PHE A CA 1
ATOM 2573 C C . PHE A 1 312 ? 0.672 -28.787 29.909 1.00 47.19 312 PHE A C 1
ATOM 2575 O O . PHE A 1 312 ? 0.154 -28.710 28.798 1.00 47.19 312 PHE A O 1
ATOM 2582 N N . LEU A 1 313 ? 0.339 -27.956 30.903 1.00 44.88 313 LEU A N 1
ATOM 2583 C CA . LEU A 1 313 ? -0.685 -26.917 30.757 1.00 44.88 313 LEU A CA 1
ATOM 2584 C C . LEU A 1 313 ? -0.267 -25.814 29.774 1.00 44.88 313 LEU A C 1
ATOM 2586 O O . LEU A 1 313 ? -1.096 -25.344 28.999 1.00 44.88 313 LEU A O 1
ATOM 2590 N N . SER A 1 314 ? 1.010 -25.425 29.758 1.00 52.41 314 SER A N 1
ATOM 2591 C CA . SER A 1 314 ? 1.521 -24.433 28.808 1.00 52.41 314 SER A CA 1
ATOM 2592 C C . SER A 1 314 ? 1.525 -24.928 27.360 1.00 52.41 314 SER A C 1
ATOM 2594 O O . SER A 1 314 ? 1.203 -24.142 26.470 1.00 52.41 314 SER A O 1
ATOM 2596 N N . ALA A 1 315 ? 1.829 -26.211 27.136 1.00 55.00 315 ALA A N 1
ATOM 2597 C CA . ALA A 1 315 ? 1.763 -26.837 25.815 1.00 55.00 315 ALA A CA 1
ATOM 2598 C C . ALA A 1 315 ? 0.318 -26.945 25.293 1.00 55.00 315 ALA A C 1
ATOM 2600 O O . ALA A 1 315 ? 0.070 -26.706 24.118 1.00 55.00 315 ALA A O 1
ATOM 2601 N N . LEU A 1 316 ? -0.653 -27.246 26.165 1.00 40.34 316 LEU A N 1
ATOM 2602 C CA . LEU A 1 316 ? -2.074 -27.307 25.791 1.00 40.34 316 LEU A CA 1
ATOM 2603 C C . LEU A 1 316 ? -2.689 -25.936 25.490 1.00 40.34 316 LEU A C 1
ATOM 2605 O O . LEU A 1 316 ? -3.619 -25.840 24.694 1.00 40.34 316 LEU A O 1
ATOM 2609 N N . ALA A 1 317 ? -2.201 -24.881 26.140 1.00 44.12 317 ALA A N 1
ATOM 2610 C CA . ALA A 1 317 ? -2.757 -23.541 26.006 1.00 44.12 317 ALA A CA 1
ATOM 2611 C C . ALA A 1 317 ? -2.145 -22.723 24.848 1.00 44.12 317 ALA A C 1
ATOM 2613 O O . ALA A 1 317 ? -2.515 -21.562 24.690 1.00 44.12 317 ALA A O 1
ATOM 2614 N N . ASN A 1 318 ? -1.202 -23.280 24.069 1.00 51.78 318 ASN A N 1
ATOM 2615 C CA . ASN A 1 318 ? -0.380 -22.541 23.090 1.00 51.78 318 ASN A CA 1
ATOM 2616 C C . ASN A 1 318 ? 0.288 -21.277 23.681 1.00 51.78 318 ASN A C 1
ATOM 2618 O O . ASN A 1 318 ? 0.563 -20.309 22.976 1.00 51.78 318 ASN A O 1
ATOM 2622 N N . VAL A 1 319 ? 0.521 -21.259 24.999 1.00 49.59 319 VAL A N 1
ATOM 2623 C CA . VAL A 1 319 ? 1.122 -20.114 25.713 1.00 49.59 319 VAL A CA 1
ATOM 2624 C C . VAL A 1 319 ? 2.644 -20.110 25.563 1.00 49.59 319 VAL A C 1
ATOM 2626 O O . VAL A 1 319 ? 3.290 -19.088 25.800 1.00 49.59 319 VAL A O 1
ATOM 2629 N N . ILE A 1 320 ? 3.200 -21.256 25.173 1.00 51.94 320 ILE A N 1
ATOM 2630 C CA . ILE A 1 320 ? 4.618 -21.474 24.941 1.00 51.94 320 ILE A CA 1
ATOM 2631 C C . ILE A 1 320 ? 4.805 -21.987 23.517 1.00 51.94 320 ILE A C 1
ATOM 2633 O O . ILE A 1 320 ? 4.097 -22.914 23.117 1.00 51.94 320 ILE A O 1
ATOM 2637 N N . LYS A 1 321 ? 5.725 -21.358 22.785 1.00 53.62 321 LYS A N 1
ATOM 2638 C CA . LYS A 1 321 ? 6.182 -21.805 21.468 1.00 53.62 321 LYS A CA 1
ATOM 2639 C C . LYS A 1 321 ? 7.474 -22.595 21.599 1.00 53.62 321 LYS A C 1
ATOM 2641 O O . LYS A 1 321 ? 8.313 -22.204 22.450 1.00 53.62 321 LYS A O 1
#